Protein AF-A0AAD3DEX1-F1 (afdb_monomer)

pLDDT: mean 81.91, std 14.3, range [35.47, 96.31]

Organism: NCBI:txid426638

Secondary structure (DSSP, 8-state):
--PPP-PPPPPPPPPP--SHHHHHH-GGG-TTTT-HHHHHGGGSTT----HHHHHHHHHHTTTSSS----EEEEEEGGGTEEEEEEEEEE-PPPSS---TTTT-EEEEEEEEETTEEEEEE--GGGGSBPPPEEEE-HHHHHHHHHH-TT-SSB----TTSTTEEEE--BSEEEEPGGGGGGTSSSPBPHHHHIIIIIHHHHHTT-TTTTHHHHHHHHHHTB-SSTT---TT---GGGSPEE-PPPHHHHHHH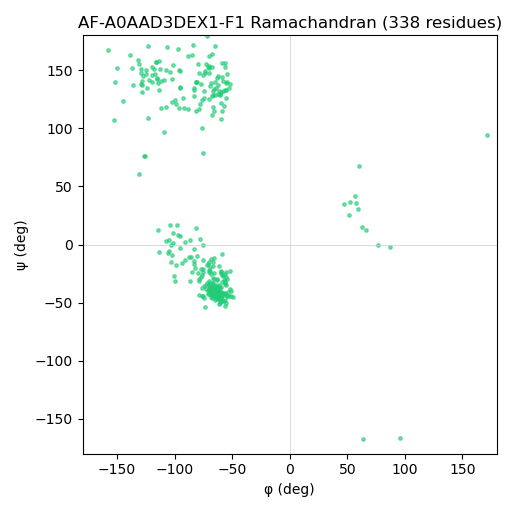HHHHHHH-GGGG-TTSHHHHHHHHHHHHHHHHHHHHHHHHHHHHHHHHHT--HHHH-HHHHHHHHHHHT-SSGGGS-THHHHHHH--

Sequence (340 aa):
MAQAGQGAMPAAPAAPTTTYFDFFSDAANNTMDGHVQTLLAPYNDFNNFTPVQVEDLALSGRQGQPAVTYCFIVYHEESERIHAYINPSTYTASPIRTTPHDGENFIQVGDLMEQQFSVAIWPRSMYHQSNNMLVPTAAQLDNLIAADPDDELFGPFQANDPNVELIRTRYCCLVPHAYIPLVMDRPYTPKELWITLRGAIVNDQLEQQCEPLINYLRACMSRPTPNDLSHLALDSDDLPTVVALDPDLIAHRRRLLYEDFPHFNNAVGHAQATLVSQGIHALTQEVHLGRIESQQERDRARNKTFQSEYPASYNKLLTYAQVQNGNLLQPVWNQLARSK

Radius of gyration: 29.5 Å; Cα contacts (8 Å, |Δi|>4): 450; chains: 1; bounding box: 56×117×65 Å

Foldseek 3Di:
DDDDDDDDDPDDPPDAQPKVLSLLVDPVNQPCPPPLLVLQVLFFWPDPDDLVNNVCVQACCCVDVVRHKWKKWAQEPVVLFIWIWIDKYQDDADPVDGDPRHRWIKIWTFMADPNDTWIWTDDSQQSDKFDWAKFAALVVVVVVCVVCVPALADDPDDPPDPRIDTTIGGRMGIDRSNCVSVRRPDTHNLVRCCCRVVVVCVVVVNCVSCVSVSVVSRQSRYDNDPPHHGSSHDPPVNDTGTDDDDPSNVVVVVVVVCSSRVVVVPPPCCVVVVVVVVVVVVVVVVVVVVVVVVVVVVVCLVPQALCVQPVVCVVVVCVVVVHDDSVPDDCVRRVVRNVD

Mean predicted aligned error: 13.97 Å

Structure (mmCIF, N/CA/C/O backbone):
data_AF-A0AAD3DEX1-F1
#
_entry.id   AF-A0AAD3DEX1-F1
#
loop_
_atom_site.group_PDB
_atom_site.id
_atom_site.type_symbol
_atom_site.label_atom_id
_atom_site.label_alt_id
_atom_site.label_comp_id
_atom_site.label_asym_id
_atom_site.label_entity_id
_atom_site.label_seq_id
_atom_site.pdbx_PDB_ins_code
_atom_site.Cartn_x
_atom_site.Cartn_y
_atom_site.Cartn_z
_atom_site.occupancy
_atom_site.B_iso_or_equiv
_atom_site.auth_seq_id
_atom_site.auth_comp_id
_atom_site.auth_asym_id
_atom_site.auth_atom_id
_atom_site.pdbx_PDB_model_num
ATOM 1 N N . MET A 1 1 ? 31.062 55.291 16.352 1.00 44.69 1 MET A N 1
ATOM 2 C CA . MET A 1 1 ? 30.031 54.750 15.442 1.00 44.69 1 MET A CA 1
ATOM 3 C C . MET A 1 1 ? 30.729 54.059 14.286 1.00 44.69 1 MET A C 1
ATOM 5 O O . MET A 1 1 ? 31.345 54.761 13.500 1.00 44.69 1 MET A O 1
ATOM 9 N N . ALA A 1 2 ? 30.693 52.725 14.256 1.00 37.69 2 ALA A N 1
ATOM 10 C CA . ALA A 1 2 ? 30.757 51.861 13.067 1.00 37.69 2 ALA A CA 1
ATOM 11 C C . ALA A 1 2 ? 30.907 50.407 13.560 1.00 37.69 2 ALA A C 1
ATOM 13 O O . ALA A 1 2 ? 32.008 49.968 13.882 1.00 37.69 2 ALA A O 1
ATOM 14 N N . GLN A 1 3 ? 29.785 49.693 13.695 1.00 36.47 3 GLN A N 1
ATOM 15 C CA . GLN A 1 3 ? 29.769 48.235 13.847 1.00 36.47 3 GLN A CA 1
ATOM 16 C C . GLN A 1 3 ? 30.001 47.622 12.463 1.00 36.47 3 GLN A C 1
ATOM 18 O O . GLN A 1 3 ? 29.240 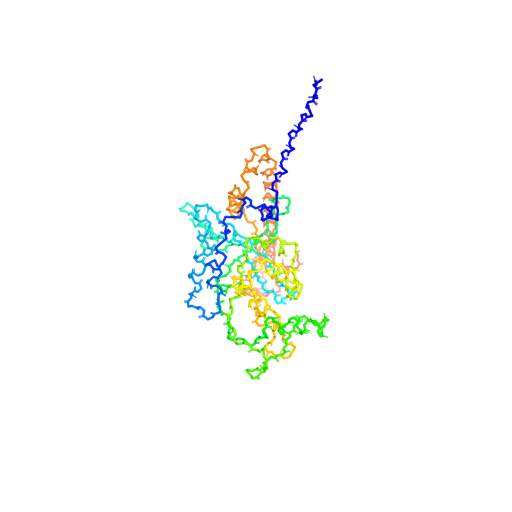47.889 11.535 1.00 36.47 3 GLN A O 1
ATOM 23 N N . ALA A 1 4 ? 31.065 46.832 12.325 1.00 37.50 4 ALA A N 1
ATOM 24 C CA . ALA A 1 4 ? 31.320 46.023 11.141 1.00 37.50 4 ALA A CA 1
ATOM 25 C C . ALA A 1 4 ? 30.393 44.797 11.159 1.00 37.50 4 ALA A C 1
ATOM 27 O O . ALA A 1 4 ? 30.359 44.055 12.141 1.00 37.50 4 ALA A O 1
ATOM 28 N N . GLY A 1 5 ? 29.620 44.631 10.085 1.00 37.19 5 GLY A N 1
ATOM 29 C CA . GLY A 1 5 ? 28.662 43.545 9.914 1.00 37.19 5 GLY A CA 1
ATOM 30 C C . GLY A 1 5 ? 29.339 42.182 9.791 1.00 37.19 5 GLY A C 1
ATOM 31 O O . GLY A 1 5 ? 30.274 42.003 9.012 1.00 37.19 5 GLY A O 1
ATOM 32 N N . GLN A 1 6 ? 28.832 41.213 10.551 1.00 38.59 6 GLN A N 1
ATOM 33 C CA . GLN A 1 6 ? 29.080 39.794 10.328 1.00 38.59 6 GLN A CA 1
ATOM 34 C C . GLN A 1 6 ? 28.393 39.385 9.021 1.00 38.59 6 GLN A C 1
ATOM 36 O O . GLN A 1 6 ? 27.168 39.383 8.927 1.00 38.59 6 GLN A O 1
ATOM 41 N N . GLY A 1 7 ? 29.192 39.071 8.001 1.00 35.47 7 GLY A N 1
ATOM 42 C CA . GLY A 1 7 ? 28.706 38.439 6.781 1.00 35.47 7 GLY A CA 1
ATOM 43 C C . GLY A 1 7 ? 28.214 37.030 7.097 1.00 35.47 7 GLY A C 1
ATOM 44 O O . GLY A 1 7 ? 28.989 36.194 7.560 1.00 35.47 7 GLY A O 1
ATOM 45 N N . ALA A 1 8 ? 26.927 36.782 6.863 1.00 39.41 8 ALA A N 1
ATOM 46 C CA . ALA A 1 8 ? 26.365 35.441 6.872 1.00 39.41 8 ALA A CA 1
ATOM 47 C C . ALA A 1 8 ? 27.075 34.603 5.799 1.00 39.41 8 ALA A C 1
ATOM 49 O O . ALA A 1 8 ? 27.100 34.979 4.625 1.00 39.41 8 ALA A O 1
ATOM 50 N N . MET A 1 9 ? 27.685 33.489 6.208 1.00 37.66 9 MET A N 1
ATOM 51 C CA . MET A 1 9 ? 28.193 32.502 5.259 1.00 37.66 9 MET A CA 1
ATOM 52 C C . MET A 1 9 ? 27.004 31.938 4.465 1.00 37.66 9 MET A C 1
ATOM 54 O O . MET A 1 9 ? 25.960 31.673 5.067 1.00 37.66 9 MET A O 1
ATOM 58 N N . PRO A 1 10 ? 27.124 31.764 3.137 1.00 40.25 10 PRO A N 1
ATOM 59 C CA . PRO A 1 10 ? 26.081 31.117 2.355 1.00 40.25 10 PRO A CA 1
ATOM 60 C C . PRO A 1 10 ? 25.865 29.697 2.887 1.00 40.25 10 PRO A C 1
ATOM 62 O O . PRO A 1 10 ? 26.830 28.965 3.118 1.00 40.25 10 PRO A O 1
ATOM 65 N N . ALA A 1 11 ? 24.600 29.339 3.114 1.00 41.97 11 ALA A N 1
ATOM 66 C CA . ALA A 1 11 ? 24.211 27.997 3.520 1.00 41.97 11 ALA A CA 1
ATOM 67 C C . ALA A 1 11 ? 24.793 26.974 2.533 1.00 41.97 11 ALA A C 1
ATOM 69 O O . ALA A 1 11 ? 24.756 27.186 1.318 1.00 41.97 11 ALA A O 1
ATOM 70 N N . ALA A 1 12 ? 25.362 25.890 3.063 1.00 35.84 12 ALA A N 1
ATOM 71 C CA . ALA A 1 12 ? 25.823 24.780 2.242 1.00 35.84 12 ALA A CA 1
ATOM 72 C C . ALA A 1 12 ? 24.655 24.289 1.363 1.00 35.84 12 ALA A C 1
ATOM 74 O O . ALA A 1 12 ? 23.523 24.251 1.855 1.00 35.84 12 ALA A O 1
ATOM 75 N N . PRO A 1 13 ? 24.887 23.944 0.082 1.00 44.97 13 PRO A N 1
ATOM 76 C CA . PRO A 1 13 ? 23.833 23.375 -0.747 1.00 44.97 13 PRO A CA 1
ATOM 77 C C . PRO A 1 13 ? 23.281 22.126 -0.056 1.00 44.97 13 PRO A C 1
ATOM 79 O O . PRO A 1 13 ? 24.056 21.305 0.443 1.00 44.97 13 PRO A O 1
ATOM 82 N N . ALA A 1 14 ? 21.951 22.020 0.010 1.00 52.78 14 ALA A N 1
ATOM 83 C CA . ALA A 1 14 ? 21.276 20.851 0.559 1.00 52.78 14 ALA A CA 1
ATOM 84 C C . ALA A 1 14 ? 21.814 19.583 -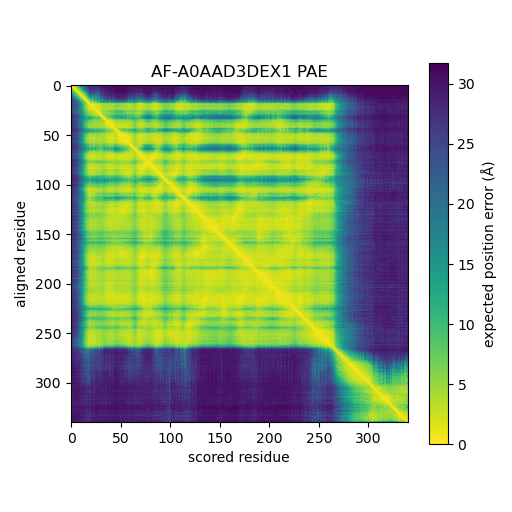0.121 1.00 52.78 14 ALA A C 1
ATOM 86 O O . ALA A 1 14 ? 22.075 19.585 -1.329 1.00 52.78 14 ALA A O 1
ATOM 87 N N . ALA A 1 15 ? 22.035 18.528 0.666 1.00 53.81 15 ALA A N 1
ATOM 88 C CA . ALA A 1 15 ? 22.465 17.247 0.126 1.00 53.81 15 ALA A CA 1
ATOM 89 C C . ALA A 1 15 ? 21.457 16.786 -0.944 1.00 53.81 15 ALA A C 1
ATOM 91 O O . ALA A 1 15 ? 20.255 16.982 -0.758 1.00 53.81 15 ALA A O 1
ATOM 92 N N . PRO A 1 16 ? 21.918 16.224 -2.075 1.00 61.56 16 PRO A N 1
ATOM 93 C CA . PRO A 1 16 ? 21.008 15.740 -3.100 1.00 61.56 16 PRO A CA 1
ATOM 94 C C . PRO A 1 16 ? 20.131 14.627 -2.520 1.00 61.56 16 PRO A C 1
ATOM 96 O O . PRO A 1 16 ? 20.638 13.717 -1.871 1.00 61.56 16 PRO A O 1
ATOM 99 N N . THR A 1 17 ? 18.827 14.718 -2.754 1.00 64.69 17 THR A N 1
ATOM 100 C CA . THR A 1 17 ? 17.820 13.732 -2.354 1.00 64.69 17 THR A CA 1
ATOM 101 C C . THR A 1 17 ? 18.138 12.378 -2.984 1.00 64.69 17 THR A C 1
ATOM 103 O O . THR A 1 17 ? 17.985 12.225 -4.190 1.00 64.69 17 THR A O 1
ATOM 106 N N . THR A 1 18 ? 18.600 11.396 -2.211 1.00 74.56 18 THR A N 1
ATOM 107 C CA . THR A 1 18 ? 19.037 10.107 -2.795 1.00 74.56 18 THR A CA 1
ATOM 108 C C . THR A 1 18 ? 18.037 8.969 -2.633 1.00 74.56 18 THR A C 1
ATOM 110 O O . THR A 1 18 ? 18.200 7.908 -3.239 1.00 74.56 18 THR A O 1
ATOM 113 N N . THR A 1 19 ? 17.000 9.198 -1.838 1.00 84.81 19 THR A N 1
ATOM 114 C CA . THR A 1 19 ? 15.984 8.218 -1.473 1.00 84.81 19 THR A CA 1
ATOM 115 C C . THR A 1 19 ? 14.596 8.822 -1.649 1.00 84.81 19 THR A C 1
ATOM 117 O O . THR A 1 19 ? 14.428 10.047 -1.662 1.00 84.81 19 THR A O 1
ATOM 120 N N . TYR A 1 20 ? 13.576 7.977 -1.776 1.00 86.69 20 TYR A N 1
ATOM 121 C CA . TYR A 1 20 ? 12.204 8.451 -1.693 1.00 86.69 20 TYR A CA 1
ATOM 122 C C . TYR A 1 20 ? 11.892 8.968 -0.286 1.00 86.69 20 TYR A C 1
ATOM 124 O O . TYR A 1 20 ? 11.080 9.882 -0.166 1.00 86.69 20 TYR A O 1
ATOM 132 N N . PHE A 1 21 ? 12.527 8.451 0.775 1.00 86.44 21 PHE A N 1
ATOM 133 C CA . PHE A 1 21 ? 12.346 9.004 2.119 1.00 86.44 21 PHE A CA 1
ATOM 134 C C . PHE A 1 21 ? 12.717 10.489 2.158 1.00 86.44 21 PHE A C 1
ATOM 136 O O . PHE A 1 21 ? 11.913 11.315 2.597 1.00 86.44 21 PHE A O 1
ATOM 143 N N . ASP A 1 22 ? 13.884 10.846 1.619 1.00 85.56 22 ASP A N 1
ATOM 144 C CA . ASP A 1 22 ? 14.315 12.239 1.506 1.00 85.56 22 ASP A CA 1
ATOM 145 C C . ASP A 1 22 ? 13.376 13.031 0.580 1.00 85.56 22 ASP A C 1
ATOM 147 O O . ASP A 1 22 ? 13.056 14.185 0.860 1.00 85.56 22 ASP A O 1
ATOM 151 N N . PHE A 1 23 ? 12.910 12.411 -0.515 1.00 86.62 23 PHE A N 1
ATOM 152 C CA . PHE A 1 23 ? 12.016 13.046 -1.490 1.00 86.62 23 PHE A CA 1
ATOM 153 C C . PHE A 1 23 ? 10.707 13.488 -0.846 1.00 86.62 23 PHE A C 1
ATOM 155 O O . PHE A 1 23 ? 10.298 14.634 -1.018 1.00 86.62 23 PHE A O 1
ATOM 162 N N . PHE A 1 24 ? 10.076 12.595 -0.083 1.00 87.19 24 PHE A N 1
ATOM 163 C CA . PHE A 1 24 ? 8.810 12.869 0.587 1.00 87.19 24 PHE A CA 1
ATOM 164 C C . PHE A 1 24 ? 8.967 13.724 1.849 1.00 87.19 24 PHE A C 1
ATOM 166 O O . PHE A 1 24 ? 8.005 14.369 2.267 1.00 87.19 24 PHE A O 1
ATOM 173 N N . SER A 1 25 ? 10.165 13.757 2.438 1.00 86.19 25 SER A N 1
ATOM 174 C CA . SER A 1 25 ? 10.487 14.628 3.576 1.00 86.19 25 SER A CA 1
ATOM 175 C C . SER A 1 25 ? 10.679 16.092 3.168 1.00 86.19 25 SER A C 1
ATOM 177 O O . SER A 1 25 ? 10.562 16.986 4.008 1.00 86.19 25 SER A O 1
ATOM 179 N N . ASP A 1 26 ? 10.962 16.360 1.892 1.00 83.44 26 ASP A N 1
ATOM 180 C CA . ASP A 1 26 ? 11.068 17.718 1.370 1.00 83.44 26 ASP A CA 1
ATOM 181 C C . ASP A 1 26 ? 9.681 18.298 1.054 1.00 83.44 26 ASP A C 1
ATOM 183 O O . ASP A 1 26 ? 8.976 17.866 0.137 1.00 83.44 26 ASP A O 1
ATOM 187 N N . ALA A 1 27 ? 9.303 19.339 1.798 1.00 77.44 27 ALA A N 1
ATOM 188 C CA . ALA A 1 27 ? 8.044 20.050 1.607 1.00 77.44 27 ALA A CA 1
ATOM 189 C C . ALA A 1 27 ? 7.905 20.667 0.202 1.00 77.44 27 ALA A C 1
ATOM 191 O O . ALA A 1 27 ? 6.781 20.852 -0.261 1.00 77.44 27 ALA A O 1
ATOM 192 N N . ALA A 1 28 ? 9.010 20.955 -0.499 1.00 77.75 28 ALA A N 1
ATOM 193 C CA . ALA A 1 28 ? 8.972 21.471 -1.868 1.00 77.75 28 ALA A CA 1
ATOM 194 C C . ALA A 1 28 ? 8.405 20.456 -2.879 1.00 77.75 28 ALA A C 1
ATOM 196 O O . ALA A 1 28 ? 7.863 20.863 -3.908 1.00 77.75 28 ALA A O 1
ATOM 197 N N . ASN A 1 29 ? 8.488 19.156 -2.576 1.00 76.69 29 ASN A N 1
ATOM 198 C CA . ASN A 1 29 ? 7.960 18.082 -3.422 1.00 76.69 29 ASN A CA 1
ATOM 199 C C . ASN A 1 29 ? 6.486 17.761 -3.126 1.00 76.69 29 ASN A C 1
ATOM 201 O O . ASN A 1 29 ? 5.835 17.074 -3.920 1.00 76.69 29 ASN A O 1
ATOM 205 N N . ASN A 1 30 ? 5.927 18.301 -2.035 1.00 75.19 30 ASN A N 1
ATOM 206 C CA . ASN A 1 30 ? 4.528 18.106 -1.669 1.00 75.19 30 ASN A CA 1
ATOM 207 C C . ASN A 1 30 ? 3.593 18.945 -2.556 1.00 75.19 30 ASN A C 1
ATOM 209 O O . ASN A 1 30 ? 3.061 19.982 -2.166 1.00 75.19 30 ASN A O 1
ATOM 213 N N . THR A 1 31 ? 3.351 18.453 -3.765 1.00 66.38 31 THR A N 1
ATOM 214 C CA . THR A 1 31 ? 2.411 19.043 -4.732 1.00 66.38 31 THR A CA 1
ATOM 215 C C . THR A 1 31 ? 0.938 18.784 -4.387 1.00 66.38 31 THR A C 1
ATOM 217 O O . THR A 1 31 ? 0.048 19.225 -5.112 1.00 66.38 31 THR A O 1
ATOM 220 N N . MET A 1 32 ? 0.670 18.072 -3.287 1.00 64.75 32 MET A N 1
ATOM 221 C CA . MET A 1 32 ? -0.656 17.577 -2.900 1.00 64.75 32 MET A CA 1
ATOM 222 C C . MET A 1 32 ? -1.271 18.333 -1.716 1.00 64.75 32 MET A C 1
ATOM 224 O O . MET A 1 32 ? -2.347 17.955 -1.239 1.00 64.75 32 MET A O 1
ATOM 228 N N . ASP A 1 33 ? -0.592 19.372 -1.224 1.00 65.31 33 ASP A N 1
ATOM 229 C CA . ASP A 1 33 ? -1.023 20.116 -0.044 1.00 65.31 33 ASP A CA 1
ATOM 230 C C . ASP A 1 33 ? -2.436 20.705 -0.231 1.00 65.31 33 ASP A C 1
ATOM 232 O O . ASP A 1 33 ? -2.771 21.263 -1.278 1.00 65.31 33 ASP A O 1
ATOM 236 N N . GLY A 1 34 ? -3.304 20.510 0.766 1.00 64.69 34 GLY A N 1
ATOM 237 C CA . GLY A 1 34 ? -4.709 20.941 0.738 1.00 64.69 34 GLY A CA 1
ATOM 238 C C . GLY A 1 34 ? -5.687 20.101 -0.107 1.00 64.69 34 GLY A C 1
ATOM 239 O O . GLY A 1 34 ? -6.880 20.410 -0.120 1.00 64.69 34 GLY A O 1
ATOM 240 N N . HIS A 1 35 ? -5.244 19.030 -0.781 1.00 74.06 35 HIS A N 1
ATOM 241 C CA . HIS A 1 35 ? -6.101 18.180 -1.633 1.00 74.06 35 HIS A CA 1
ATOM 242 C C . HIS A 1 35 ? -6.286 16.738 -1.129 1.00 74.06 35 HIS A C 1
ATOM 244 O O . HIS A 1 35 ? -6.836 15.895 -1.844 1.00 74.06 35 HIS A O 1
ATOM 250 N N . VAL A 1 36 ? -5.885 16.456 0.114 1.00 78.94 36 VAL A N 1
ATOM 251 C CA . VAL A 1 36 ? -5.897 15.112 0.722 1.00 78.94 36 VAL A CA 1
ATOM 252 C C . VAL A 1 36 ? -7.268 14.435 0.627 1.00 78.94 36 VAL A C 1
ATOM 254 O O . VAL A 1 36 ? -7.357 13.279 0.217 1.00 78.94 36 VAL A O 1
ATOM 257 N N . GLN A 1 37 ? -8.351 15.163 0.915 1.00 80.19 37 GLN A N 1
ATOM 258 C CA . GLN A 1 37 ? -9.708 14.607 0.867 1.00 80.19 37 GLN A CA 1
ATOM 259 C C . GLN A 1 37 ? -10.114 14.155 -0.547 1.00 80.19 37 GLN A C 1
ATOM 261 O O . GLN A 1 37 ? -10.706 13.091 -0.714 1.00 80.19 37 GLN A O 1
ATOM 266 N N . THR A 1 38 ? -9.783 14.939 -1.577 1.00 83.25 38 THR A N 1
ATOM 267 C CA . THR A 1 38 ? -10.068 14.583 -2.978 1.00 83.25 38 THR A CA 1
ATOM 268 C C . THR A 1 38 ? -9.266 13.358 -3.401 1.00 83.25 38 THR A C 1
ATOM 270 O O . THR A 1 38 ? -9.777 12.492 -4.107 1.00 83.25 38 THR A O 1
ATOM 273 N N . LEU A 1 39 ? -8.020 13.280 -2.940 1.00 84.19 39 LEU A N 1
ATOM 274 C CA . LEU A 1 39 ? -7.096 12.203 -3.254 1.00 84.19 39 LEU A CA 1
ATOM 275 C C . LEU A 1 39 ? -7.538 10.862 -2.651 1.00 84.19 39 LEU A C 1
ATOM 277 O O . LEU A 1 39 ? -7.454 9.819 -3.297 1.00 84.19 39 LEU A O 1
ATOM 281 N N . LEU A 1 40 ? -8.043 10.902 -1.418 1.00 88.44 40 LEU A N 1
ATOM 282 C CA . LEU A 1 40 ? -8.514 9.725 -0.696 1.00 88.44 40 LEU A CA 1
ATOM 283 C C . LEU A 1 40 ? -9.971 9.358 -1.014 1.00 88.44 40 LEU A C 1
ATOM 285 O O . LEU A 1 40 ? -10.397 8.251 -0.693 1.00 88.44 40 LEU A O 1
ATOM 289 N N . ALA A 1 41 ? -10.728 10.221 -1.700 1.00 87.31 41 ALA A N 1
ATOM 290 C CA . ALA A 1 41 ? -12.133 9.975 -2.030 1.00 87.31 41 ALA A CA 1
ATOM 291 C C . ALA A 1 41 ? -12.419 8.618 -2.718 1.00 87.31 41 ALA A C 1
ATOM 293 O O . ALA A 1 41 ? -13.419 7.985 -2.364 1.00 87.31 41 ALA A O 1
ATOM 294 N N . PRO A 1 42 ? -11.574 8.103 -3.639 1.00 89.38 42 PRO A N 1
ATOM 295 C CA . PRO A 1 42 ? -11.769 6.778 -4.239 1.00 89.38 42 PRO A CA 1
ATOM 296 C C . PRO A 1 42 ? -11.611 5.604 -3.258 1.00 89.38 42 PRO A C 1
ATOM 298 O O . PRO A 1 42 ? -12.029 4.483 -3.568 1.00 89.38 42 PRO A O 1
ATOM 301 N N . TYR A 1 43 ? -11.023 5.854 -2.086 1.00 90.44 43 TYR A N 1
ATOM 302 C CA . TYR A 1 43 ? -10.756 4.887 -1.019 1.00 90.44 43 TYR A CA 1
ATOM 303 C C . TYR A 1 43 ? -11.742 5.005 0.158 1.00 90.44 43 TYR A C 1
ATOM 305 O O . TYR A 1 43 ? -11.653 4.210 1.085 1.00 90.44 43 TYR A O 1
ATOM 313 N N . ASN A 1 44 ? -12.697 5.947 0.110 1.00 86.38 44 ASN A N 1
ATOM 314 C CA . ASN A 1 44 ? -13.767 6.094 1.110 1.00 86.38 44 ASN A CA 1
ATOM 315 C C . ASN A 1 44 ? -14.643 4.844 1.244 1.00 86.38 44 ASN A C 1
ATOM 317 O O . ASN A 1 44 ? -14.842 4.098 0.281 1.00 86.38 44 ASN A O 1
ATOM 321 N N . ASP A 1 45 ? -15.281 4.694 2.399 1.00 77.25 45 ASP A N 1
ATOM 322 C CA . ASP A 1 45 ? -16.265 3.638 2.603 1.00 77.25 45 ASP A CA 1
ATOM 323 C C . ASP A 1 45 ? -17.469 3.782 1.672 1.00 77.25 45 ASP A C 1
ATOM 325 O O . ASP A 1 45 ? -17.910 4.882 1.336 1.00 77.25 45 ASP A O 1
ATOM 329 N N . PHE A 1 46 ? -18.003 2.640 1.234 1.00 81.12 46 PHE A N 1
ATOM 330 C CA . PHE A 1 46 ? -19.212 2.555 0.404 1.00 81.12 46 PHE A CA 1
ATOM 331 C C . PHE A 1 46 ? -19.203 3.434 -0.859 1.00 81.12 46 PHE A C 1
ATOM 333 O O . PHE A 1 46 ? -20.257 3.778 -1.396 1.00 81.12 46 PHE A O 1
ATOM 340 N N . ASN A 1 47 ? -18.021 3.773 -1.380 1.00 84.50 47 ASN A N 1
ATOM 341 C CA . ASN A 1 47 ? -17.920 4.541 -2.613 1.00 84.50 47 ASN A CA 1
ATOM 342 C C . ASN A 1 47 ? -18.282 3.686 -3.843 1.00 84.50 47 ASN A C 1
ATOM 344 O O . ASN A 1 47 ? -18.142 2.459 -3.825 1.00 84.50 47 ASN A O 1
ATOM 348 N N . ASN A 1 48 ? -18.710 4.355 -4.916 1.00 86.81 48 ASN A N 1
ATOM 349 C CA . ASN A 1 48 ? -19.151 3.725 -6.166 1.00 86.81 48 ASN A CA 1
ATOM 350 C C . ASN A 1 48 ? -18.062 3.672 -7.251 1.00 86.81 48 ASN A C 1
ATOM 352 O O . ASN A 1 48 ? -18.371 3.340 -8.396 1.00 86.81 48 ASN A O 1
ATOM 356 N N . PHE A 1 49 ? -16.808 4.019 -6.937 1.00 90.50 49 PHE A N 1
ATOM 357 C CA . PHE A 1 49 ? -15.734 3.911 -7.920 1.00 90.50 49 PHE A CA 1
ATOM 358 C C . PHE A 1 49 ? -15.470 2.435 -8.223 1.00 90.50 49 PHE A C 1
ATOM 360 O O . PHE A 1 49 ? -15.251 1.612 -7.328 1.00 90.50 49 PHE A O 1
ATOM 367 N N . THR A 1 50 ? -15.472 2.095 -9.504 1.00 92.25 50 THR A N 1
ATOM 368 C CA . THR A 1 50 ? -15.053 0.768 -9.958 1.00 92.25 50 THR A CA 1
ATOM 369 C C . THR A 1 50 ? -13.541 0.605 -9.774 1.00 92.25 50 THR A C 1
ATOM 371 O O . THR A 1 50 ? -12.820 1.604 -9.812 1.00 92.25 50 THR A O 1
ATOM 374 N N . PRO A 1 51 ? -13.025 -0.625 -9.609 1.00 92.50 51 PRO A N 1
ATOM 375 C CA . PRO A 1 51 ? -11.584 -0.846 -9.493 1.00 92.50 51 PRO A CA 1
ATOM 376 C C . PRO A 1 51 ? -10.768 -0.240 -10.636 1.00 92.50 51 PRO A C 1
ATOM 378 O O . PRO A 1 51 ? -9.747 0.386 -10.386 1.00 92.50 51 PRO A O 1
ATOM 381 N N . VAL A 1 52 ? -11.273 -0.347 -11.870 1.00 92.69 52 VAL A N 1
ATOM 382 C CA . VAL A 1 52 ? -10.635 0.223 -13.068 1.00 92.69 52 VAL A CA 1
ATOM 383 C C . VAL A 1 52 ? -10.517 1.744 -12.963 1.00 92.69 52 VAL A C 1
ATOM 385 O O . VAL A 1 52 ? -9.466 2.297 -13.242 1.00 92.69 52 VAL A O 1
ATOM 388 N N . GLN A 1 53 ? -11.559 2.433 -12.486 1.00 92.19 53 GLN A N 1
ATOM 389 C CA . GLN A 1 53 ? -11.495 3.888 -12.306 1.00 92.19 53 GLN A CA 1
ATOM 390 C C . GLN A 1 53 ? -10.459 4.300 -11.258 1.00 92.19 53 GLN A C 1
ATOM 392 O O . GLN A 1 53 ? -9.820 5.335 -11.410 1.00 92.19 53 GLN A O 1
ATOM 397 N N . VAL A 1 54 ? -10.304 3.524 -10.181 1.00 92.38 54 VAL A N 1
ATOM 398 C CA . VAL A 1 54 ? -9.317 3.834 -9.135 1.00 92.38 54 VAL A CA 1
ATOM 399 C C . VAL A 1 54 ? -7.896 3.556 -9.613 1.00 92.38 54 VAL A C 1
ATOM 401 O O . VAL A 1 54 ? -7.003 4.352 -9.336 1.00 92.38 54 VAL A O 1
ATOM 404 N N . GLU A 1 55 ? -7.701 2.485 -10.374 1.00 92.44 55 GLU A N 1
ATOM 405 C CA . GLU A 1 55 ? -6.442 2.191 -11.057 1.00 92.44 55 GLU A CA 1
ATOM 406 C C . GLU A 1 55 ? -6.060 3.299 -12.046 1.00 92.44 55 GLU A C 1
ATOM 408 O O . GLU A 1 55 ? -4.958 3.834 -11.958 1.00 92.44 55 GLU A O 1
ATOM 413 N N . ASP A 1 56 ? -6.979 3.711 -12.925 1.00 90.75 56 ASP A N 1
ATOM 414 C CA . ASP A 1 56 ? -6.749 4.799 -13.882 1.00 90.75 56 ASP A CA 1
ATOM 415 C C . ASP A 1 56 ? -6.368 6.097 -13.154 1.00 90.75 56 ASP A C 1
ATOM 417 O O . ASP A 1 56 ? -5.432 6.792 -13.551 1.00 90.75 56 ASP A O 1
ATOM 421 N N . LEU A 1 57 ? -7.043 6.410 -12.041 1.00 88.56 57 LEU A N 1
ATOM 422 C CA . LEU A 1 57 ? -6.708 7.561 -11.199 1.00 88.56 57 LEU A CA 1
ATOM 423 C C . LEU A 1 57 ? -5.305 7.429 -10.588 1.00 88.56 57 LEU A C 1
ATOM 425 O O . LEU A 1 57 ? -4.522 8.378 -10.662 1.00 88.56 57 LEU A O 1
ATOM 429 N N . ALA A 1 58 ? -4.967 6.261 -10.038 1.00 88.56 58 ALA A N 1
ATOM 430 C CA . ALA A 1 58 ? -3.656 5.991 -9.454 1.00 88.56 58 ALA A CA 1
ATOM 431 C C . ALA A 1 58 ? -2.521 6.104 -10.487 1.00 88.56 58 ALA A C 1
ATOM 433 O O . ALA A 1 58 ? -1.476 6.677 -10.190 1.00 88.56 58 ALA A O 1
ATOM 434 N N . LEU A 1 59 ? -2.730 5.624 -11.714 1.00 87.69 59 LEU A N 1
ATOM 435 C CA . LEU A 1 59 ? -1.737 5.671 -12.791 1.00 87.69 59 LEU A CA 1
ATOM 436 C C . LEU A 1 59 ? -1.661 7.054 -13.461 1.00 87.69 59 LEU A C 1
ATOM 438 O O . LEU A 1 59 ? -0.591 7.481 -13.899 1.00 87.69 59 LEU A O 1
ATOM 442 N N . SER A 1 60 ? -2.777 7.787 -13.522 1.00 82.56 60 SER A N 1
ATOM 443 C CA . SER A 1 60 ? -2.841 9.114 -14.153 1.00 82.56 60 SER A CA 1
ATOM 444 C C . SER A 1 60 ? -2.095 10.207 -13.381 1.00 82.56 60 SER A C 1
ATOM 446 O O . SER A 1 60 ? -1.677 11.189 -13.993 1.00 82.56 60 SER A O 1
ATOM 448 N N . GLY A 1 61 ? -1.858 10.041 -12.072 1.00 74.12 61 GLY A N 1
ATOM 449 C CA . GLY A 1 61 ? -1.119 11.026 -11.264 1.00 74.12 61 GLY A CA 1
ATOM 450 C C . GLY A 1 61 ? 0.288 11.324 -11.792 1.00 74.12 61 GLY A C 1
ATOM 451 O O . GLY A 1 61 ? 0.762 12.455 -11.711 1.00 74.12 61 GLY A O 1
ATOM 452 N N . ARG A 1 62 ? 0.918 10.337 -12.434 1.00 70.81 62 ARG A N 1
ATOM 453 C CA . ARG A 1 62 ? 2.214 10.463 -13.123 1.00 70.81 62 ARG A CA 1
ATOM 454 C C . ARG A 1 62 ? 2.127 11.178 -14.471 1.00 70.81 62 ARG A C 1
ATOM 456 O O . ARG A 1 62 ? 3.104 11.762 -14.920 1.00 70.81 62 ARG A O 1
ATOM 463 N N . GLN A 1 63 ? 0.970 11.120 -15.123 1.00 68.38 63 GLN A N 1
ATOM 464 C CA . GLN A 1 63 ? 0.738 11.749 -16.426 1.00 68.38 63 GLN A CA 1
ATOM 465 C C . GLN A 1 63 ? 0.374 13.238 -16.292 1.00 68.38 63 GLN A C 1
ATOM 467 O O . GLN A 1 63 ? 0.411 13.974 -17.280 1.00 68.38 63 GLN A O 1
ATOM 472 N N . GLY A 1 64 ? 0.026 13.684 -15.079 1.00 61.69 64 GLY A N 1
ATOM 473 C CA . GLY A 1 64 ? -0.234 15.082 -14.750 1.00 61.69 64 GLY A CA 1
ATOM 474 C C . GLY A 1 64 ? 1.010 15.974 -14.826 1.00 61.69 64 GLY A C 1
ATOM 475 O O . GLY A 1 64 ? 2.147 15.509 -14.858 1.00 61.69 64 GLY A O 1
ATOM 476 N N . GLN A 1 65 ? 0.788 17.289 -14.872 1.00 57.66 65 GLN A N 1
ATOM 477 C CA . GLN A 1 65 ? 1.831 18.311 -14.751 1.00 57.66 65 GLN A CA 1
ATOM 478 C C . GLN A 1 65 ? 1.460 19.227 -13.572 1.00 57.66 65 GLN A C 1
ATOM 480 O O . GLN A 1 65 ? 0.491 19.980 -13.701 1.00 57.66 65 GLN A O 1
ATOM 485 N N . PRO A 1 66 ? 2.181 19.177 -12.434 1.00 64.75 66 PRO A N 1
ATOM 486 C CA . PRO A 1 66 ? 3.369 18.355 -12.170 1.00 64.75 66 PRO A CA 1
ATOM 487 C C . PRO A 1 66 ? 3.046 16.857 -12.031 1.00 64.75 66 PRO A C 1
ATOM 489 O O . PRO A 1 66 ? 1.933 16.492 -11.653 1.00 64.75 66 PRO A O 1
ATOM 492 N N . ALA A 1 67 ? 4.021 16.000 -12.346 1.00 71.12 67 ALA A N 1
ATOM 493 C CA . ALA A 1 67 ? 3.911 14.563 -12.108 1.00 71.12 67 ALA A CA 1
ATOM 494 C C . ALA A 1 67 ? 3.941 14.292 -10.600 1.00 71.12 67 ALA A C 1
ATOM 496 O O . ALA A 1 67 ? 4.752 14.873 -9.877 1.00 71.12 67 ALA A O 1
ATOM 497 N N . VAL A 1 68 ? 3.060 13.410 -10.132 1.00 77.81 68 VAL A N 1
ATOM 498 C CA . VAL A 1 68 ? 2.921 13.099 -8.708 1.00 77.81 68 VAL A CA 1
ATOM 499 C C . VAL A 1 68 ? 3.340 11.661 -8.430 1.00 77.81 68 VAL A C 1
ATOM 501 O O . VAL A 1 68 ? 2.911 10.723 -9.106 1.00 77.81 68 VAL A O 1
ATOM 504 N N . THR A 1 69 ? 4.156 11.480 -7.392 1.00 84.50 69 THR A N 1
ATOM 505 C CA . THR A 1 69 ? 4.519 10.160 -6.870 1.00 84.50 69 THR A CA 1
ATOM 506 C C . THR A 1 69 ? 3.556 9.751 -5.768 1.00 84.50 69 THR A C 1
ATOM 508 O O . THR A 1 69 ? 3.497 10.384 -4.718 1.00 84.50 69 THR A O 1
ATOM 511 N N . TYR A 1 70 ? 2.834 8.658 -5.997 1.00 88.69 70 TYR A N 1
ATOM 512 C CA . TYR A 1 70 ? 1.948 8.060 -5.004 1.00 88.69 70 TYR A CA 1
ATOM 513 C C . TYR A 1 70 ? 2.626 6.936 -4.227 1.00 88.69 70 TYR A C 1
ATOM 515 O O . TYR A 1 70 ? 3.471 6.220 -4.767 1.00 88.69 70 TYR A O 1
ATOM 523 N N . CYS A 1 71 ? 2.201 6.769 -2.976 1.00 92.38 71 CYS A N 1
ATOM 524 C CA . CYS A 1 71 ? 2.557 5.650 -2.116 1.00 92.38 71 CYS A CA 1
ATOM 525 C C . CYS A 1 71 ? 1.282 4.960 -1.631 1.00 92.38 71 CYS A C 1
ATOM 527 O O . CYS A 1 71 ? 0.333 5.621 -1.209 1.00 92.38 71 CYS A O 1
ATOM 529 N N . PHE A 1 72 ? 1.272 3.637 -1.694 1.00 94.75 72 PHE A N 1
ATOM 530 C CA . PHE A 1 72 ? 0.187 2.772 -1.268 1.00 94.75 72 PHE A CA 1
ATOM 531 C C . PHE A 1 72 ? 0.654 1.879 -0.135 1.00 94.75 72 PHE A C 1
ATOM 533 O O . PHE A 1 72 ? 1.798 1.437 -0.121 1.00 94.75 72 PHE A O 1
ATOM 540 N N . ILE A 1 73 ? -0.252 1.568 0.781 1.00 95.44 73 ILE A N 1
ATOM 541 C CA . ILE A 1 73 ? -0.043 0.561 1.813 1.00 95.44 73 ILE A CA 1
ATOM 542 C C . ILE A 1 73 ? -0.947 -0.643 1.571 1.00 95.44 73 ILE A C 1
ATOM 544 O O . ILE A 1 73 ? -2.102 -0.481 1.170 1.00 95.44 73 ILE A O 1
ATOM 548 N N . VAL A 1 74 ? -0.406 -1.838 1.813 1.00 95.19 74 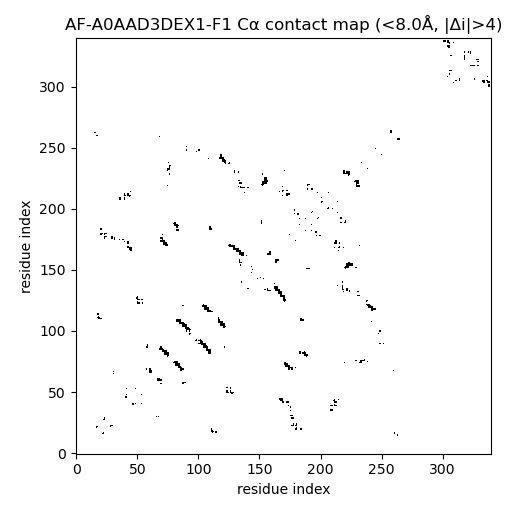VAL A N 1
ATOM 549 C CA . VAL A 1 74 ? -1.096 -3.132 1.664 1.00 95.19 74 VAL A CA 1
ATOM 550 C C . VAL A 1 74 ? -0.781 -4.007 2.871 1.00 95.19 74 VAL A C 1
ATOM 552 O O . VAL A 1 74 ? 0.363 -4.041 3.325 1.00 95.19 74 VAL A O 1
ATOM 555 N N . TYR A 1 75 ? -1.787 -4.695 3.409 1.00 94.81 75 TYR A N 1
ATOM 556 C CA . TYR A 1 75 ? -1.608 -5.691 4.465 1.00 94.81 75 TYR A CA 1
ATOM 557 C C . TYR A 1 75 ? -1.203 -7.038 3.852 1.00 94.81 75 TYR A C 1
ATOM 559 O O . TYR A 1 75 ? -1.861 -7.528 2.941 1.00 94.81 75 TYR A O 1
ATOM 567 N N . HIS A 1 76 ? -0.118 -7.629 4.348 1.00 91.62 76 HIS A N 1
ATOM 568 C CA . HIS A 1 76 ? 0.384 -8.928 3.906 1.00 91.62 76 HIS A CA 1
ATOM 569 C C . HIS A 1 76 ? 0.123 -9.982 4.971 1.00 91.62 76 HIS A C 1
ATOM 571 O O . HIS A 1 76 ? 0.702 -9.897 6.056 1.00 91.62 76 HIS A O 1
ATOM 577 N N . GLU A 1 77 ? -0.663 -11.003 4.632 1.00 89.44 77 GLU A N 1
ATOM 578 C CA . GLU A 1 77 ? -1.003 -12.088 5.555 1.00 89.44 77 GLU A CA 1
ATOM 579 C C . GLU A 1 77 ? 0.223 -12.873 6.039 1.00 89.44 77 GLU A C 1
ATOM 581 O O . GLU A 1 77 ? 0.368 -13.089 7.234 1.00 89.44 77 GLU A O 1
ATOM 586 N N . GLU A 1 78 ? 1.167 -13.204 5.150 1.00 86.44 78 GLU A N 1
ATOM 587 C CA . GLU A 1 78 ? 2.325 -14.048 5.489 1.00 86.44 78 GLU A CA 1
ATOM 588 C C . GLU A 1 78 ? 3.245 -13.418 6.539 1.00 86.44 78 GLU A C 1
ATOM 590 O O . GLU A 1 78 ? 3.918 -14.109 7.303 1.00 86.44 78 GLU A O 1
ATOM 595 N N . SER A 1 79 ? 3.306 -12.087 6.542 1.00 87.31 79 SER A N 1
ATOM 596 C CA . SER A 1 79 ? 4.157 -11.322 7.455 1.00 87.31 79 SER A CA 1
ATOM 597 C C . SER A 1 79 ? 3.375 -10.646 8.577 1.00 87.31 79 SER A C 1
ATOM 599 O O . SER A 1 79 ? 4.002 -10.056 9.454 1.00 87.31 79 SER A O 1
ATOM 601 N N . GLU A 1 80 ? 2.039 -10.692 8.515 1.00 90.94 80 GLU A N 1
ATOM 602 C CA . GLU A 1 80 ? 1.096 -9.938 9.351 1.00 90.94 80 GLU A CA 1
ATOM 603 C 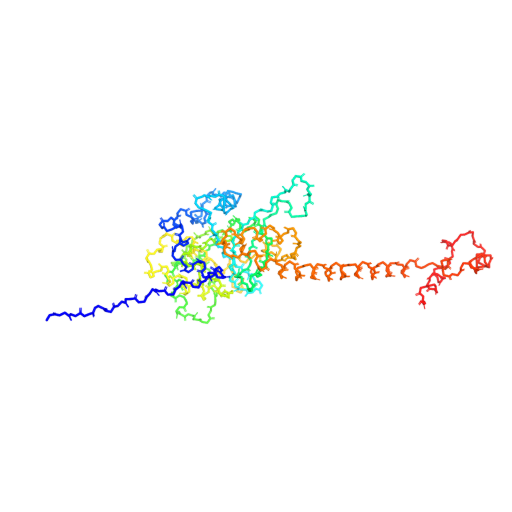C . GLU A 1 80 ? 1.460 -8.446 9.475 1.00 90.94 80 GLU A C 1
ATOM 605 O O . GLU A 1 80 ? 1.300 -7.806 10.518 1.00 90.94 80 GLU A O 1
ATOM 610 N N . ARG A 1 81 ? 2.001 -7.877 8.393 1.00 92.81 81 ARG A N 1
ATOM 611 C CA . ARG A 1 81 ? 2.555 -6.519 8.352 1.00 92.81 81 ARG A CA 1
ATOM 612 C C . ARG A 1 81 ? 2.033 -5.739 7.166 1.00 92.81 81 ARG A C 1
ATOM 614 O O . ARG A 1 81 ? 1.659 -6.292 6.135 1.00 92.81 81 ARG A O 1
ATOM 621 N N . ILE A 1 82 ? 2.046 -4.425 7.322 1.00 94.06 82 ILE A N 1
ATOM 622 C CA . ILE A 1 82 ? 1.703 -3.465 6.288 1.00 94.06 82 ILE A CA 1
ATOM 623 C C . ILE A 1 82 ? 2.984 -3.058 5.564 1.00 94.06 82 ILE A C 1
ATOM 625 O O . ILE A 1 82 ? 3.949 -2.625 6.196 1.00 94.06 82 ILE A O 1
ATOM 629 N N . HIS A 1 83 ? 2.977 -3.197 4.240 1.00 93.31 83 HIS A N 1
ATOM 630 C CA . HIS A 1 83 ? 4.088 -2.842 3.358 1.00 93.31 83 HIS A CA 1
ATOM 631 C C . HIS A 1 83 ? 3.733 -1.612 2.531 1.00 93.31 83 HIS A C 1
ATOM 633 O O . HIS A 1 83 ? 2.592 -1.470 2.084 1.00 93.31 83 HIS A O 1
ATOM 639 N N . ALA A 1 84 ? 4.719 -0.738 2.330 1.00 93.25 84 ALA A N 1
ATOM 640 C CA . ALA A 1 84 ? 4.598 0.450 1.499 1.00 93.25 84 ALA A CA 1
ATOM 641 C C . ALA A 1 84 ? 5.115 0.187 0.077 1.00 93.25 84 ALA A C 1
ATOM 643 O O . ALA A 1 84 ? 6.197 -0.370 -0.129 1.00 93.25 84 ALA A O 1
ATOM 644 N N . TYR A 1 85 ? 4.340 0.643 -0.898 1.00 94.31 85 TYR A N 1
ATOM 645 C CA . TYR A 1 85 ? 4.587 0.486 -2.319 1.00 94.31 85 TYR A CA 1
ATOM 646 C C . TYR A 1 85 ? 4.502 1.832 -3.018 1.00 94.31 85 TYR A C 1
ATOM 648 O O . TYR A 1 85 ? 3.538 2.571 -2.846 1.00 94.31 85 TYR A O 1
ATOM 656 N N . ILE A 1 86 ? 5.494 2.158 -3.835 1.00 92.12 86 ILE A N 1
ATOM 657 C CA . ILE A 1 86 ? 5.658 3.510 -4.370 1.00 92.12 86 ILE A CA 1
ATOM 658 C C . ILE A 1 86 ? 5.596 3.468 -5.886 1.00 92.12 86 ILE A C 1
ATOM 660 O O . ILE A 1 86 ? 6.116 2.551 -6.524 1.00 92.12 86 ILE A O 1
ATOM 664 N N . ASN A 1 87 ? 5.044 4.526 -6.472 1.00 88.75 87 ASN A N 1
ATOM 665 C CA . ASN A 1 87 ? 5.185 4.809 -7.891 1.00 88.75 87 ASN A CA 1
ATOM 666 C C . ASN A 1 87 ? 4.620 3.675 -8.777 1.00 88.75 87 ASN A C 1
ATOM 668 O O . ASN A 1 87 ? 5.401 2.975 -9.442 1.00 88.75 87 ASN A O 1
ATOM 672 N N . PRO A 1 88 ? 3.287 3.454 -8.772 1.00 91.62 88 PRO A N 1
ATOM 673 C CA . PRO A 1 88 ? 2.663 2.542 -9.720 1.00 91.62 88 PRO A CA 1
ATOM 674 C C . PRO A 1 88 ? 2.820 3.068 -11.148 1.00 91.62 88 PRO A C 1
ATOM 676 O O . PRO A 1 88 ? 2.671 4.262 -11.411 1.00 91.62 88 PRO A O 1
ATOM 679 N N . SER A 1 89 ? 3.093 2.170 -12.086 1.00 91.38 89 SER A N 1
ATOM 680 C CA . SER A 1 89 ? 3.244 2.503 -13.498 1.00 91.38 89 SER A CA 1
ATOM 681 C C . SER A 1 89 ? 2.872 1.328 -14.391 1.00 91.38 89 SER A C 1
ATOM 683 O O . SER A 1 89 ? 3.287 0.198 -14.136 1.00 91.38 89 SER A O 1
ATOM 685 N N . THR A 1 90 ? 2.190 1.603 -15.496 1.00 91.69 90 THR A N 1
ATOM 686 C CA . THR A 1 90 ? 1.956 0.604 -16.543 1.00 91.69 90 THR A CA 1
ATOM 687 C C . THR A 1 90 ? 3.157 0.525 -17.472 1.00 91.69 90 THR A C 1
ATOM 689 O O . THR A 1 90 ? 3.658 1.544 -17.960 1.00 91.69 90 THR A O 1
ATOM 692 N N . TYR A 1 91 ? 3.602 -0.690 -17.767 1.00 89.50 91 TYR A N 1
ATOM 693 C CA . TYR A 1 91 ? 4.585 -0.919 -18.810 1.00 89.50 91 TYR A CA 1
ATOM 694 C C . TYR A 1 91 ? 3.905 -0.816 -20.181 1.00 89.50 91 TYR A C 1
ATOM 696 O O . TYR A 1 91 ? 3.221 -1.726 -20.649 1.00 89.50 91 TYR A O 1
ATOM 704 N N . THR A 1 92 ? 4.063 0.334 -20.836 1.00 85.56 92 THR A N 1
ATOM 705 C CA . THR A 1 92 ? 3.480 0.571 -22.160 1.00 85.56 92 THR A CA 1
ATOM 706 C C . THR A 1 92 ? 4.178 -0.266 -23.227 1.00 85.56 92 THR A C 1
ATOM 708 O O . THR A 1 92 ? 5.391 -0.150 -23.415 1.00 85.56 92 THR A O 1
ATOM 711 N N . ALA A 1 93 ? 3.392 -1.043 -23.975 1.00 82.75 93 ALA A N 1
ATOM 712 C CA . ALA A 1 93 ? 3.879 -1.841 -25.091 1.00 82.75 93 ALA A CA 1
ATOM 713 C C . ALA A 1 93 ? 4.623 -0.984 -26.127 1.00 82.75 93 ALA A C 1
ATOM 715 O O . ALA A 1 93 ? 4.137 0.067 -26.562 1.00 82.75 93 ALA A O 1
ATOM 716 N N . SER A 1 94 ? 5.796 -1.448 -26.556 1.00 78.75 94 SER A N 1
ATOM 717 C CA . SER A 1 94 ? 6.541 -0.797 -27.632 1.00 78.75 94 SER A CA 1
ATOM 718 C C . SER A 1 94 ? 6.022 -1.261 -28.996 1.00 78.75 94 SER A C 1
ATOM 720 O O . SER A 1 94 ? 5.904 -2.464 -29.228 1.00 78.75 94 SER A O 1
ATOM 722 N N . PRO A 1 95 ? 5.800 -0.351 -29.964 1.00 75.62 95 PRO A N 1
ATOM 723 C CA . PRO A 1 95 ? 5.385 -0.739 -31.312 1.00 75.62 95 PRO A CA 1
ATOM 724 C C . PRO A 1 95 ? 6.482 -1.487 -32.089 1.00 75.62 95 PRO A C 1
ATOM 726 O O . PRO A 1 95 ? 6.210 -2.039 -33.152 1.00 75.62 95 PRO A O 1
ATOM 729 N N . ILE A 1 96 ? 7.727 -1.479 -31.595 1.00 79.12 96 ILE A N 1
ATOM 730 C CA . ILE A 1 96 ? 8.898 -2.055 -32.276 1.00 79.12 96 ILE A CA 1
ATOM 731 C C . ILE A 1 96 ? 9.245 -3.443 -31.722 1.00 79.12 96 ILE A C 1
ATOM 733 O O . ILE A 1 96 ? 9.758 -4.287 -32.456 1.00 79.12 96 ILE A O 1
ATOM 737 N N . ARG A 1 97 ? 8.990 -3.691 -30.433 1.00 76.69 97 ARG A N 1
ATOM 738 C CA . ARG A 1 97 ? 9.337 -4.948 -29.763 1.00 76.69 97 ARG A CA 1
ATOM 739 C C . ARG A 1 97 ? 8.276 -5.295 -28.729 1.00 76.69 97 ARG A C 1
ATOM 741 O O . ARG A 1 97 ? 8.065 -4.518 -27.807 1.00 76.69 97 ARG A O 1
ATOM 748 N N . THR A 1 98 ? 7.691 -6.480 -28.860 1.00 83.31 98 THR A N 1
ATOM 749 C CA . THR A 1 98 ? 6.819 -7.053 -27.832 1.00 83.31 98 THR A CA 1
ATOM 750 C C . THR A 1 98 ? 7.658 -7.549 -26.664 1.00 83.31 98 THR A C 1
ATOM 752 O O . THR A 1 98 ? 8.654 -8.251 -26.870 1.00 83.31 98 THR A O 1
ATOM 755 N N . THR A 1 99 ? 7.260 -7.194 -25.450 1.00 84.94 99 THR A N 1
ATOM 756 C CA . THR A 1 99 ? 7.862 -7.700 -24.213 1.00 84.94 99 THR A CA 1
ATOM 757 C C . THR A 1 99 ? 6.827 -8.504 -23.425 1.00 84.94 99 THR A C 1
ATOM 759 O O . THR A 1 99 ? 5.628 -8.301 -23.615 1.00 84.94 99 THR A O 1
ATOM 762 N N . PRO A 1 100 ? 7.244 -9.428 -22.541 1.00 84.38 100 PRO A N 1
ATOM 763 C CA . PRO A 1 100 ? 6.301 -10.147 -21.682 1.00 84.38 100 PRO A CA 1
ATOM 764 C C . PRO A 1 100 ? 5.584 -9.237 -20.669 1.00 84.38 100 PRO A C 1
ATOM 766 O O . PRO A 1 100 ? 4.623 -9.681 -20.056 1.00 84.38 100 PRO A O 1
ATOM 769 N N . HIS A 1 101 ? 6.035 -7.989 -20.507 1.00 86.62 101 HIS A N 1
ATOM 770 C CA . HIS A 1 101 ? 5.494 -7.013 -19.556 1.00 86.62 101 HIS A CA 1
ATOM 771 C C . HIS A 1 101 ? 4.455 -6.078 -20.175 1.00 86.62 101 HIS A C 1
ATOM 773 O O . HIS A 1 101 ? 3.924 -5.212 -19.491 1.00 86.62 101 HIS A O 1
ATOM 779 N N . ASP A 1 102 ? 4.199 -6.188 -21.478 1.00 86.25 102 ASP A N 1
ATOM 780 C CA . ASP A 1 102 ? 3.355 -5.249 -22.214 1.00 86.25 102 ASP A CA 1
ATOM 781 C C . ASP A 1 102 ? 1.927 -5.188 -21.638 1.00 86.25 102 ASP A C 1
ATOM 783 O O . ASP A 1 102 ? 1.161 -6.144 -21.732 1.00 86.25 102 ASP A O 1
ATOM 787 N N . GLY A 1 103 ? 1.555 -4.026 -21.092 1.00 86.44 103 GLY A N 1
ATOM 788 C CA . GLY A 1 103 ? 0.247 -3.785 -20.476 1.00 86.44 103 GLY A CA 1
ATOM 789 C C . GLY A 1 103 ? 0.150 -4.164 -18.996 1.00 86.44 103 GLY A C 1
ATOM 790 O O . GLY A 1 103 ? -0.891 -3.911 -18.394 1.00 86.44 103 GLY A O 1
ATOM 791 N N . GLU A 1 104 ? 1.211 -4.715 -18.405 1.00 91.12 104 GLU A N 1
ATOM 792 C CA . GLU A 1 104 ? 1.261 -5.036 -16.979 1.00 91.12 104 GLU A CA 1
ATOM 793 C C . GLU A 1 104 ? 1.536 -3.795 -16.127 1.00 91.12 104 GLU A C 1
ATOM 795 O O . GLU A 1 104 ? 2.260 -2.871 -16.523 1.00 91.12 104 GLU A O 1
ATOM 800 N N . ASN A 1 105 ? 0.975 -3.792 -14.920 1.00 93.06 105 ASN A N 1
ATOM 801 C CA . ASN A 1 105 ? 1.228 -2.755 -13.930 1.00 93.06 105 ASN A CA 1
ATOM 802 C C . ASN A 1 105 ? 2.330 -3.189 -12.975 1.00 93.06 105 ASN A C 1
ATOM 804 O O . ASN A 1 105 ? 2.324 -4.299 -12.445 1.00 93.06 105 ASN A O 1
ATOM 808 N N . PHE A 1 106 ? 3.239 -2.264 -12.698 1.00 93.81 106 PHE A N 1
ATOM 809 C CA . PHE A 1 106 ? 4.349 -2.462 -11.785 1.00 93.81 106 PHE A CA 1
ATOM 810 C C . PHE A 1 106 ? 4.357 -1.391 -10.713 1.00 93.81 106 PHE A C 1
ATOM 812 O O . PHE A 1 106 ? 3.979 -0.247 -10.957 1.00 93.81 106 PHE A O 1
ATOM 819 N N . ILE A 1 107 ? 4.857 -1.746 -9.539 1.00 93.56 107 ILE A N 1
ATOM 820 C CA . ILE A 1 107 ? 5.061 -0.817 -8.434 1.00 93.56 107 ILE A CA 1
ATOM 821 C C . ILE A 1 107 ? 6.419 -1.079 -7.781 1.00 93.56 107 ILE A C 1
ATOM 823 O O . ILE A 1 107 ? 6.928 -2.201 -7.824 1.00 93.56 107 ILE A O 1
ATOM 827 N N . GLN A 1 108 ? 7.033 -0.055 -7.194 1.00 93.00 108 GLN A N 1
ATOM 828 C CA . GLN A 1 108 ? 8.256 -0.230 -6.415 1.00 93.00 108 GLN A CA 1
ATOM 829 C C . GLN A 1 108 ? 7.931 -0.729 -5.011 1.00 93.00 108 GLN A C 1
ATOM 831 O O . GLN A 1 108 ? 6.987 -0.250 -4.386 1.00 93.00 108 GLN A O 1
ATOM 836 N N . VAL A 1 109 ? 8.748 -1.651 -4.513 1.00 90.12 109 VAL A N 1
ATOM 837 C CA . VAL A 1 109 ? 8.690 -2.145 -3.136 1.00 90.12 109 VAL A CA 1
ATOM 838 C C . VAL A 1 109 ? 9.743 -1.422 -2.307 1.00 90.12 109 VAL A C 1
ATOM 840 O O . VAL A 1 109 ? 10.931 -1.516 -2.622 1.00 90.12 109 VAL A O 1
ATOM 843 N N . GLY A 1 110 ? 9.308 -0.726 -1.255 1.00 82.69 110 GLY A N 1
ATOM 844 C CA . GLY A 1 110 ? 10.197 -0.005 -0.346 1.00 82.69 110 GLY A CA 1
ATOM 845 C C . GLY A 1 110 ? 10.983 1.146 -0.988 1.00 82.69 110 GLY A C 1
ATOM 846 O O . GLY A 1 110 ? 10.695 1.604 -2.101 1.00 82.69 110 GLY A O 1
ATOM 847 N N . ASP A 1 111 ? 11.978 1.634 -0.249 1.00 83.62 111 ASP A N 1
ATOM 848 C CA . ASP A 1 111 ? 12.827 2.755 -0.655 1.00 83.62 111 ASP A CA 1
ATOM 849 C C . ASP A 1 111 ? 14.004 2.325 -1.561 1.00 83.62 111 ASP A C 1
ATOM 851 O O . ASP A 1 111 ? 14.272 1.141 -1.775 1.00 83.62 111 ASP A O 1
ATOM 855 N N . LEU A 1 112 ? 14.717 3.303 -2.117 1.00 84.31 112 LEU A N 1
ATOM 856 C CA . LEU A 1 112 ? 15.923 3.114 -2.911 1.00 84.31 112 LEU A CA 1
ATOM 857 C C . LEU A 1 112 ? 17.110 2.766 -2.015 1.00 84.31 112 LEU A C 1
ATOM 859 O O . LEU A 1 112 ? 17.490 3.531 -1.131 1.00 84.31 112 LEU A O 1
ATOM 863 N N . MET A 1 113 ? 17.771 1.652 -2.321 1.00 73.56 113 MET A N 1
ATOM 864 C CA . MET A 1 113 ? 19.043 1.279 -1.703 1.00 73.56 113 MET A CA 1
ATOM 865 C C . MET A 1 113 ? 20.143 1.363 -2.756 1.00 73.56 113 MET A C 1
ATOM 867 O O . MET A 1 113 ? 20.082 0.667 -3.763 1.00 73.56 113 MET A O 1
ATOM 871 N N . GLU A 1 114 ? 21.135 2.237 -2.564 1.00 69.94 114 GLU A N 1
ATOM 872 C CA . GLU A 1 114 ? 22.247 2.425 -3.517 1.00 69.94 114 GLU A CA 1
ATOM 873 C C . GLU A 1 114 ? 21.789 2.698 -4.972 1.00 69.94 114 GLU A C 1
ATOM 875 O O . GLU A 1 114 ? 22.406 2.236 -5.931 1.00 69.94 114 GLU A O 1
ATOM 880 N N . GLN A 1 115 ? 20.688 3.444 -5.150 1.00 71.56 115 GLN A N 1
ATOM 881 C CA . GLN A 1 115 ? 20.032 3.696 -6.453 1.00 71.56 115 GLN A CA 1
ATOM 882 C C . GLN A 1 115 ? 19.485 2.435 -7.150 1.00 71.56 115 GLN A C 1
ATOM 884 O O . GLN A 1 115 ? 19.167 2.459 -8.343 1.00 71.56 115 GLN A O 1
ATOM 889 N N . GLN A 1 116 ? 19.362 1.329 -6.419 1.00 75.44 116 GLN A N 1
ATOM 890 C CA . GLN A 1 116 ? 18.656 0.131 -6.849 1.00 75.44 116 GLN A CA 1
ATOM 891 C C . GLN A 1 116 ? 17.226 0.146 -6.308 1.00 75.44 116 GLN A C 1
ATOM 893 O O . GLN A 1 116 ? 16.942 0.706 -5.250 1.00 75.44 116 GLN A O 1
ATOM 898 N N . PHE A 1 117 ? 16.328 -0.481 -7.061 1.00 83.81 117 PHE A N 1
ATOM 899 C CA . PHE A 1 117 ? 14.912 -0.601 -6.740 1.00 83.81 117 PHE A CA 1
ATOM 900 C C . PHE A 1 117 ? 14.484 -2.064 -6.838 1.00 83.81 117 PHE A C 1
ATOM 902 O O . PHE A 1 117 ? 14.979 -2.804 -7.688 1.00 83.81 117 PHE A O 1
ATOM 909 N N . SER A 1 118 ? 13.527 -2.456 -6.000 1.00 87.88 118 SER A N 1
ATOM 910 C CA . SER A 1 118 ? 12.791 -3.716 -6.135 1.00 87.88 118 SER A CA 1
ATOM 911 C C . SER A 1 118 ? 11.414 -3.431 -6.716 1.00 87.88 118 SER A C 1
ATOM 913 O O . SER A 1 118 ? 10.811 -2.405 -6.407 1.00 87.88 118 SER A O 1
ATOM 915 N N . VAL A 1 119 ? 10.916 -4.310 -7.581 1.00 90.94 119 VAL A N 1
ATOM 916 C CA . VAL A 1 119 ? 9.663 -4.085 -8.315 1.00 90.94 119 VAL A CA 1
ATOM 917 C C . VAL A 1 119 ? 8.764 -5.292 -8.152 1.00 90.94 119 VAL A C 1
ATOM 919 O O . VAL A 1 119 ? 9.234 -6.426 -8.237 1.00 90.94 119 VAL A O 1
ATOM 922 N N . ALA A 1 120 ? 7.478 -5.038 -7.950 1.00 93.19 120 ALA A N 1
ATOM 923 C CA . ALA A 1 120 ? 6.437 -6.048 -7.924 1.00 93.19 120 ALA A CA 1
ATOM 924 C C . ALA A 1 120 ? 5.416 -5.811 -9.039 1.00 93.19 120 ALA A C 1
ATOM 926 O O . ALA A 1 120 ? 5.190 -4.668 -9.447 1.00 93.19 120 ALA A O 1
ATOM 927 N N . ILE A 1 121 ? 4.795 -6.892 -9.514 1.00 93.50 121 ILE A N 1
ATOM 928 C CA . ILE A 1 121 ? 3.553 -6.796 -10.288 1.00 93.50 121 ILE A CA 1
ATOM 929 C C . ILE A 1 121 ? 2.474 -6.255 -9.354 1.00 93.50 121 ILE A C 1
ATOM 931 O O . ILE A 1 121 ? 2.351 -6.704 -8.214 1.00 93.50 121 ILE A O 1
ATOM 935 N N . TRP A 1 122 ? 1.710 -5.283 -9.838 1.00 94.12 122 TRP A N 1
ATOM 936 C CA . TRP A 1 122 ? 0.640 -4.644 -9.090 1.00 94.12 122 TRP A CA 1
ATOM 937 C C . TRP A 1 122 ? -0.724 -5.052 -9.657 1.00 94.12 122 TRP A C 1
ATOM 939 O O . TRP A 1 122 ? -1.176 -4.473 -10.652 1.00 94.12 122 TRP A O 1
ATOM 949 N N . PRO A 1 123 ? -1.389 -6.057 -9.066 1.00 92.50 123 PRO A N 1
ATOM 950 C CA . PRO A 1 123 ? -2.626 -6.574 -9.622 1.00 92.50 123 PRO A CA 1
ATOM 951 C C . PRO A 1 123 ? -3.788 -5.602 -9.391 1.00 92.50 123 PRO A C 1
ATOM 953 O O . PRO A 1 123 ? -3.887 -4.922 -8.368 1.00 92.50 123 PRO A O 1
ATOM 956 N N . ARG A 1 124 ? -4.736 -5.578 -10.336 1.00 92.00 124 ARG A N 1
ATOM 957 C CA . ARG A 1 124 ? -5.966 -4.767 -10.238 1.00 92.00 124 ARG A CA 1
ATOM 958 C C . ARG A 1 124 ? -6.810 -5.113 -9.005 1.00 92.00 124 ARG A C 1
ATOM 960 O O . ARG A 1 124 ? -7.544 -4.250 -8.520 1.00 92.00 124 ARG A O 1
ATOM 967 N N . SER A 1 125 ? -6.696 -6.341 -8.493 1.00 92.00 125 SER A N 1
ATOM 968 C CA . SER A 1 125 ? -7.361 -6.796 -7.265 1.00 92.00 125 SER A CA 1
ATOM 969 C C . SER A 1 125 ? -7.042 -5.904 -6.062 1.00 92.00 125 SER A C 1
ATOM 971 O O . SER A 1 125 ? -7.919 -5.714 -5.224 1.00 92.00 125 SER A O 1
ATOM 973 N N . MET A 1 126 ? -5.878 -5.240 -6.024 1.00 94.12 126 MET A N 1
ATOM 974 C CA . MET A 1 126 ? -5.541 -4.256 -4.981 1.00 94.12 126 MET A CA 1
ATOM 975 C C . MET A 1 126 ? -6.567 -3.123 -4.886 1.00 94.12 126 MET A C 1
ATOM 977 O O . MET A 1 126 ? -6.884 -2.632 -3.803 1.00 94.12 126 MET A O 1
ATOM 981 N N . TYR A 1 127 ? -7.142 -2.731 -6.022 1.00 94.19 127 TYR A N 1
ATOM 982 C CA . TYR A 1 127 ? -8.173 -1.705 -6.083 1.00 94.19 127 TYR A CA 1
ATOM 983 C C . TYR A 1 127 ? -9.580 -2.265 -5.863 1.00 94.19 127 TYR A C 1
ATOM 985 O O . TYR A 1 127 ? -10.539 -1.510 -5.982 1.00 94.19 127 TYR A O 1
ATOM 993 N N . HIS A 1 128 ? -9.773 -3.551 -5.565 1.00 93.88 128 HIS A N 1
ATOM 994 C CA . HIS A 1 128 ? -11.094 -4.083 -5.223 1.00 93.88 128 HIS A CA 1
ATOM 995 C C . HIS A 1 128 ? -11.511 -3.633 -3.822 1.00 93.88 128 HIS A C 1
ATOM 997 O O . HIS A 1 128 ? -10.675 -3.391 -2.956 1.00 93.88 128 HIS A O 1
ATOM 1003 N N . GLN A 1 129 ? -12.820 -3.483 -3.614 1.00 92.69 129 GLN A N 1
ATOM 1004 C CA . GLN A 1 129 ? -13.376 -3.286 -2.279 1.00 92.69 129 GLN A CA 1
ATOM 1005 C C . GLN A 1 129 ? -13.508 -4.639 -1.582 1.00 92.69 129 GLN A C 1
ATOM 1007 O O . GLN A 1 129 ? -13.920 -5.623 -2.194 1.00 92.69 129 GLN A O 1
ATOM 1012 N N . SER A 1 130 ? -13.189 -4.642 -0.297 1.00 92.56 130 SER A N 1
ATOM 1013 C CA . SER A 1 130 ? -13.449 -5.735 0.630 1.00 92.56 130 SER A CA 1
ATOM 1014 C C . SER A 1 130 ? -14.953 -5.971 0.827 1.00 92.56 130 SER A C 1
ATOM 1016 O O . SER A 1 130 ? -15.809 -5.191 0.389 1.00 92.56 130 SER A O 1
ATOM 1018 N N . ASN A 1 131 ? -15.289 -7.063 1.512 1.00 91.81 131 ASN A N 1
ATOM 1019 C CA . ASN A 1 131 ? -16.638 -7.276 2.026 1.00 91.81 131 ASN A CA 1
ATOM 1020 C C . ASN A 1 131 ? -16.944 -6.304 3.176 1.00 91.81 131 ASN A C 1
ATOM 1022 O O . ASN A 1 131 ? -16.041 -5.739 3.790 1.00 91.81 131 ASN A O 1
ATOM 1026 N N . ASN A 1 132 ? -18.228 -6.134 3.496 1.00 93.44 132 ASN A N 1
ATOM 1027 C CA . ASN A 1 132 ? -18.621 -5.328 4.650 1.00 93.44 132 ASN A CA 1
ATOM 1028 C C . ASN A 1 132 ? -18.033 -5.932 5.933 1.00 93.44 132 ASN A C 1
ATOM 1030 O O . ASN A 1 132 ? -18.218 -7.122 6.198 1.00 93.44 132 ASN A O 1
ATOM 1034 N N . MET A 1 133 ? -17.376 -5.100 6.735 1.00 94.25 133 MET A N 1
ATOM 1035 C CA . MET A 1 133 ? -16.694 -5.515 7.959 1.00 94.25 133 MET A CA 1
ATOM 1036 C C . MET A 1 133 ? -17.147 -4.675 9.148 1.00 94.25 133 MET A C 1
ATOM 1038 O O . MET A 1 133 ? -17.433 -3.487 9.005 1.00 94.25 133 MET A O 1
ATOM 1042 N N . LEU A 1 134 ? -17.226 -5.308 10.316 1.00 95.62 134 LEU A N 1
ATOM 1043 C CA . LEU A 1 134 ? -17.553 -4.649 11.574 1.00 95.62 134 LEU A CA 1
ATOM 1044 C C . LEU A 1 134 ? -16.253 -4.325 12.300 1.00 95.62 134 LEU A C 1
ATOM 1046 O O . LEU A 1 134 ? -15.508 -5.231 12.664 1.00 95.62 134 LEU A O 1
ATOM 1050 N N . VAL A 1 135 ? -15.994 -3.041 12.507 1.00 95.56 135 VAL A N 1
ATOM 1051 C CA . VAL A 1 135 ? -14.759 -2.553 13.128 1.00 95.56 135 VAL A CA 1
ATOM 1052 C C . VAL A 1 135 ? -15.096 -1.591 14.268 1.00 95.56 135 VAL A C 1
ATOM 1054 O O . VAL A 1 135 ? -16.118 -0.902 14.210 1.00 95.56 135 VAL A O 1
ATOM 1057 N N . PRO A 1 136 ? -14.258 -1.477 15.306 1.00 96.31 136 PRO A N 1
ATOM 1058 C CA . PRO A 1 136 ? -14.497 -0.531 16.386 1.00 96.31 136 PRO A CA 1
ATOM 1059 C C . PRO A 1 136 ? -14.296 0.895 15.864 1.00 96.31 136 PRO A C 1
ATOM 1061 O O . PRO A 1 136 ? -13.519 1.101 14.928 1.00 96.31 136 PRO A O 1
ATOM 1064 N N . THR A 1 137 ? -14.970 1.894 16.439 1.00 95.81 137 THR A N 1
ATOM 1065 C CA . THR A 1 137 ? -14.666 3.312 16.170 1.00 95.81 137 THR A CA 1
ATOM 1066 C C . THR A 1 137 ? -13.207 3.604 16.477 1.00 95.81 137 THR A C 1
ATOM 1068 O O . THR A 1 137 ? -12.584 2.918 17.285 1.00 95.81 137 THR A O 1
ATOM 1071 N N . ALA A 1 138 ? -12.646 4.646 15.867 1.00 94.31 138 ALA A N 1
ATOM 1072 C CA . ALA A 1 138 ? -11.250 4.989 16.103 1.00 94.31 138 ALA A CA 1
ATOM 1073 C C . ALA A 1 138 ? -10.943 5.227 17.598 1.00 94.31 138 ALA A C 1
ATOM 1075 O O . ALA A 1 138 ? -9.979 4.682 18.123 1.00 94.31 138 ALA A O 1
ATOM 1076 N N . ALA A 1 139 ? -11.830 5.933 18.307 1.00 93.94 139 ALA A N 1
ATOM 1077 C CA . ALA A 1 139 ? -11.708 6.137 19.751 1.00 93.94 139 ALA A CA 1
ATOM 1078 C C . ALA A 1 139 ? -11.846 4.830 20.554 1.00 93.94 139 ALA A C 1
ATOM 1080 O O . ALA A 1 139 ? -11.182 4.650 21.572 1.00 93.94 139 ALA A O 1
ATOM 1081 N N . GLN A 1 140 ? -12.704 3.903 20.114 1.00 95.38 140 GLN A N 1
ATOM 1082 C CA . GLN A 1 140 ? -12.818 2.595 20.753 1.00 95.38 140 GLN A CA 1
ATOM 1083 C C . GLN A 1 140 ? -11.573 1.739 20.514 1.00 95.38 140 GLN A C 1
ATOM 1085 O O . GLN A 1 140 ? -11.159 1.026 21.422 1.00 95.38 140 GLN A O 1
ATOM 1090 N N . LEU A 1 141 ? -10.963 1.824 19.332 1.00 95.00 141 LEU A N 1
ATOM 1091 C CA . LEU A 1 141 ? -9.718 1.127 19.028 1.00 95.00 141 LEU A CA 1
ATOM 1092 C C . LEU A 1 141 ? -8.572 1.626 19.918 1.00 95.00 141 LEU A C 1
ATOM 1094 O O . LEU A 1 141 ? -7.857 0.807 20.485 1.00 95.00 141 LEU A O 1
ATOM 1098 N N . ASP A 1 142 ? -8.467 2.941 20.137 1.00 94.69 142 ASP A N 1
ATOM 1099 C CA . ASP A 1 142 ? -7.500 3.520 21.082 1.00 94.69 142 ASP A CA 1
ATOM 1100 C C . ASP A 1 142 ? -7.703 2.975 22.511 1.00 94.69 142 ASP A C 1
ATOM 1102 O O . ASP A 1 142 ? -6.739 2.615 23.189 1.00 94.69 142 ASP A O 1
ATOM 1106 N N . ASN A 1 143 ? -8.958 2.840 22.957 1.00 94.75 143 ASN A N 1
ATOM 1107 C CA . ASN A 1 143 ? -9.278 2.248 24.261 1.00 94.75 143 ASN A CA 1
ATOM 1108 C C . ASN A 1 143 ? -8.915 0.758 24.343 1.00 94.75 143 ASN A C 1
ATOM 1110 O O . ASN A 1 143 ? -8.454 0.309 25.389 1.00 94.75 143 ASN A O 1
ATOM 1114 N N . LEU A 1 144 ? -9.130 -0.005 23.266 1.00 94.81 144 LEU A N 1
ATOM 1115 C CA . LEU A 1 144 ? -8.786 -1.429 23.203 1.00 94.81 144 LEU A CA 1
ATOM 1116 C C . LEU A 1 144 ? -7.269 -1.636 23.253 1.00 94.81 144 LEU A C 1
ATOM 1118 O O . LEU A 1 144 ? -6.799 -2.445 24.044 1.00 94.81 144 LEU A O 1
ATOM 1122 N N . ILE A 1 145 ? -6.502 -0.845 22.498 1.00 95.06 145 ILE A N 1
ATOM 1123 C CA . ILE A 1 145 ? -5.031 -0.872 22.535 1.00 95.06 145 ILE A CA 1
ATOM 1124 C C . ILE A 1 145 ? -4.511 -0.513 23.934 1.00 95.06 145 ILE A C 1
ATOM 1126 O O . ILE A 1 145 ? -3.548 -1.108 24.412 1.00 95.06 145 ILE A O 1
ATOM 1130 N N . ALA A 1 146 ? -5.134 0.462 24.602 1.00 94.38 146 ALA A N 1
ATOM 1131 C CA . ALA A 1 146 ? -4.747 0.851 25.956 1.00 94.38 146 ALA A CA 1
ATOM 1132 C C . ALA A 1 146 ? -5.096 -0.214 27.012 1.00 94.38 146 ALA A C 1
ATOM 1134 O O . ALA A 1 146 ? -4.394 -0.318 28.019 1.00 94.38 146 ALA A O 1
ATOM 1135 N N . ALA A 1 147 ? -6.179 -0.968 26.807 1.00 94.94 147 ALA A N 1
ATOM 1136 C CA . ALA A 1 147 ? -6.599 -2.045 27.699 1.00 94.94 147 ALA A CA 1
ATOM 1137 C C . ALA A 1 147 ? -5.726 -3.298 27.539 1.00 94.94 147 ALA A C 1
ATOM 1139 O O . ALA A 1 147 ? -5.282 -3.853 28.544 1.00 94.94 147 ALA A O 1
ATOM 1140 N N . ASP A 1 148 ? -5.441 -3.683 26.294 1.00 93.75 148 ASP A N 1
ATOM 1141 C CA . ASP A 1 148 ? -4.730 -4.909 25.932 1.00 93.75 148 ASP A CA 1
ATOM 1142 C C . ASP A 1 148 ? -3.532 -4.579 25.011 1.00 93.75 148 ASP A C 1
ATOM 1144 O O . ASP A 1 148 ? -3.589 -4.777 23.795 1.00 93.75 148 ASP A O 1
ATOM 1148 N N . PRO A 1 149 ? -2.420 -4.052 25.562 1.00 90.81 149 PRO A N 1
ATOM 1149 C CA . PRO A 1 149 ? -1.294 -3.549 24.768 1.00 90.81 149 PRO A CA 1
ATOM 1150 C C . PRO A 1 149 ? -0.499 -4.645 24.047 1.00 90.81 149 PRO A C 1
ATOM 1152 O O . PRO A 1 149 ? 0.224 -4.340 23.095 1.00 90.81 149 PRO A O 1
ATOM 1155 N N . ASP A 1 150 ? -0.620 -5.901 24.481 1.00 92.06 150 ASP A N 1
ATOM 1156 C CA . ASP A 1 150 ? 0.071 -7.048 23.884 1.00 92.06 150 ASP A CA 1
ATOM 1157 C C . ASP A 1 150 ? -0.671 -7.612 22.656 1.00 92.06 150 ASP A C 1
ATOM 1159 O O . ASP A 1 150 ? -0.060 -8.294 21.835 1.00 92.06 150 ASP A O 1
ATOM 1163 N N . ASP A 1 151 ? -1.953 -7.278 22.474 1.00 90.38 151 ASP A N 1
ATOM 1164 C CA . ASP A 1 151 ? -2.750 -7.741 21.335 1.00 90.38 151 ASP A CA 1
ATOM 1165 C C . ASP A 1 151 ? -2.478 -6.888 20.081 1.00 90.38 151 ASP A C 1
ATOM 1167 O O . ASP A 1 151 ? -2.321 -5.666 20.144 1.00 90.38 151 ASP A O 1
ATOM 1171 N N . GLU A 1 152 ? -2.394 -7.531 18.913 1.00 89.94 152 GLU A N 1
ATOM 1172 C CA . GLU A 1 152 ? -2.214 -6.862 17.608 1.00 89.94 152 GLU A CA 1
ATOM 1173 C C . GLU A 1 152 ? -3.525 -6.746 16.812 1.00 89.94 152 GLU A C 1
ATOM 1175 O O . GLU A 1 152 ? -3.680 -5.830 16.002 1.00 89.94 152 GLU A O 1
ATOM 1180 N N . LEU A 1 153 ? -4.473 -7.662 17.046 1.00 92.88 153 LEU A N 1
ATOM 1181 C CA . LEU A 1 153 ? -5.761 -7.743 16.354 1.00 92.88 153 LEU A CA 1
ATOM 1182 C C . LEU A 1 153 ? -6.914 -7.813 17.355 1.00 92.88 153 LEU A C 1
ATOM 1184 O O . LEU A 1 153 ? -6.882 -8.591 18.309 1.00 92.88 153 LEU A O 1
ATOM 1188 N N . PHE A 1 154 ? -7.979 -7.068 17.072 1.00 93.75 154 PHE A N 1
ATOM 1189 C CA . PHE A 1 154 ? -9.143 -6.921 17.937 1.00 93.75 154 PHE A CA 1
ATOM 1190 C C . PHE A 1 154 ? -10.414 -7.485 17.301 1.00 93.75 154 PHE A C 1
ATOM 1192 O O . PHE A 1 154 ? -10.536 -7.614 16.082 1.00 93.75 154 PHE A O 1
ATOM 1199 N N . GLY A 1 155 ? -11.384 -7.820 18.149 1.00 91.00 155 GLY A N 1
ATOM 1200 C CA . GLY A 1 155 ? -12.619 -8.490 17.746 1.00 91.00 155 GLY A CA 1
ATOM 1201 C C . GLY A 1 155 ? -12.544 -10.012 17.927 1.00 91.00 155 GLY A C 1
ATOM 1202 O O . GLY A 1 155 ? -11.633 -10.510 18.599 1.00 91.00 155 GLY A O 1
ATOM 1203 N N . PRO A 1 156 ? -13.483 -10.775 17.348 1.00 93.88 156 PRO A N 1
ATOM 1204 C CA . PRO A 1 156 ? -14.510 -10.332 16.403 1.00 93.88 156 PRO A CA 1
ATOM 1205 C C . PRO A 1 156 ? -15.594 -9.458 17.040 1.00 93.88 156 PRO A C 1
ATOM 1207 O O . PRO A 1 156 ? -15.959 -9.657 18.197 1.00 93.88 156 PRO A O 1
ATOM 1210 N N . PHE A 1 157 ? -16.130 -8.520 16.262 1.00 94.62 157 PHE A N 1
ATOM 1211 C CA . PHE A 1 157 ? -17.181 -7.592 16.689 1.00 94.62 157 PHE A CA 1
ATOM 1212 C C . PHE A 1 157 ? -18.563 -8.018 16.188 1.00 94.62 157 PHE A C 1
ATOM 1214 O O . PHE A 1 157 ? -18.691 -8.684 15.159 1.00 94.62 157 PHE A O 1
ATOM 1221 N N . GLN A 1 158 ? -19.611 -7.611 16.902 1.00 93.38 158 GLN A N 1
ATOM 1222 C CA . GLN A 1 158 ? -21.008 -7.844 16.539 1.00 93.38 158 GLN A CA 1
ATOM 1223 C C . GLN A 1 158 ? -21.716 -6.530 16.191 1.00 93.38 158 GLN A C 1
ATOM 1225 O O . GLN A 1 158 ? -21.404 -5.470 16.722 1.00 93.38 158 GLN A O 1
ATOM 1230 N N . ALA A 1 159 ? -22.725 -6.592 15.316 1.00 89.31 159 ALA A N 1
ATOM 1231 C CA . ALA A 1 159 ? -23.399 -5.400 14.779 1.00 89.31 159 ALA A CA 1
ATOM 1232 C C . ALA A 1 159 ? -24.101 -4.522 15.836 1.00 89.31 159 ALA A C 1
ATOM 1234 O O . ALA A 1 159 ? -24.415 -3.370 15.560 1.00 89.31 159 ALA A O 1
ATOM 1235 N N . ASN A 1 160 ? -24.369 -5.069 17.025 1.00 90.44 160 ASN A N 1
ATOM 1236 C CA . ASN A 1 160 ? -25.023 -4.361 18.128 1.00 90.44 160 ASN A CA 1
ATOM 1237 C C . ASN A 1 160 ? -24.047 -3.971 19.249 1.00 90.44 160 ASN A C 1
ATOM 1239 O O . ASN A 1 160 ? -24.492 -3.473 20.285 1.00 90.44 160 ASN A O 1
ATOM 1243 N N . ASP A 1 161 ? -22.749 -4.224 19.073 1.00 92.81 161 ASP A N 1
ATOM 1244 C CA . ASP A 1 161 ? -21.748 -3.815 20.049 1.00 92.81 161 ASP A CA 1
ATOM 1245 C C . ASP A 1 161 ? -21.630 -2.282 20.056 1.00 92.81 161 ASP A C 1
ATOM 1247 O O . ASP A 1 161 ? -21.678 -1.637 19.001 1.00 92.81 161 ASP A O 1
ATOM 1251 N N . PRO A 1 162 ? -21.497 -1.656 21.237 1.00 91.69 162 PRO A N 1
ATOM 1252 C CA . PRO A 1 162 ? -21.312 -0.217 21.317 1.00 91.69 162 PRO A CA 1
ATOM 1253 C C . PRO A 1 162 ? -20.001 0.185 20.637 1.00 91.69 162 PRO A C 1
ATOM 1255 O O . PRO A 1 162 ? -18.985 -0.494 20.774 1.00 91.69 162 PRO A O 1
ATOM 1258 N N . ASN A 1 163 ? -20.011 1.335 19.960 1.00 95.25 163 ASN A N 1
ATOM 1259 C CA . ASN A 1 163 ? -18.842 1.879 19.267 1.00 95.25 163 ASN A CA 1
ATOM 1260 C C . ASN A 1 163 ? -18.259 0.930 18.202 1.00 95.25 163 ASN A C 1
ATOM 1262 O O . ASN A 1 163 ? -17.044 0.895 18.011 1.00 95.25 163 ASN A O 1
ATOM 1266 N N . VAL A 1 164 ? -19.115 0.184 17.505 1.00 95.81 164 VAL A N 1
ATOM 1267 C CA . VAL A 1 164 ? -18.758 -0.608 16.323 1.00 95.81 164 VAL A CA 1
ATOM 1268 C C . VAL A 1 164 ? -19.476 -0.041 15.102 1.00 95.81 164 VAL A C 1
ATOM 1270 O O . VAL A 1 164 ? -20.641 0.347 15.169 1.00 95.81 164 VAL A O 1
ATOM 1273 N N . GLU A 1 165 ? -18.766 0.018 13.981 1.00 95.00 165 GLU A N 1
ATOM 1274 C CA . GLU A 1 165 ? -19.241 0.549 12.708 1.00 95.00 165 GLU A CA 1
ATOM 1275 C C . GLU A 1 165 ? -19.075 -0.492 11.604 1.00 95.00 165 GLU A C 1
ATOM 1277 O O . GLU A 1 165 ? -18.125 -1.276 11.594 1.00 95.00 165 GLU A O 1
ATOM 1282 N N . LEU A 1 166 ? -20.008 -0.476 10.653 1.00 95.12 166 LEU A N 1
ATOM 1283 C CA . LEU A 1 166 ? -19.897 -1.244 9.423 1.00 95.12 166 LEU A CA 1
ATOM 1284 C C . LEU A 1 166 ? -19.147 -0.400 8.390 1.00 95.12 166 LEU A C 1
ATOM 1286 O O . LEU A 1 166 ? -19.662 0.641 7.987 1.00 95.12 166 LEU A O 1
ATOM 1290 N N . ILE A 1 167 ? -17.977 -0.853 7.947 1.00 95.06 167 ILE A N 1
ATOM 1291 C CA . ILE A 1 167 ? -17.154 -0.153 6.947 1.00 95.06 167 ILE A CA 1
ATOM 1292 C C . ILE A 1 167 ? -16.862 -1.045 5.737 1.00 95.06 167 ILE A C 1
ATOM 1294 O O . ILE A 1 167 ? -17.155 -2.248 5.748 1.00 95.06 167 ILE A O 1
ATOM 1298 N N . ARG A 1 168 ? -16.290 -0.456 4.680 1.00 94.06 168 ARG A N 1
ATOM 1299 C CA . ARG A 1 168 ? -15.846 -1.181 3.486 1.00 94.06 168 ARG A CA 1
ATOM 1300 C C . ARG A 1 168 ? -14.695 -0.447 2.807 1.00 94.06 168 ARG A C 1
ATOM 1302 O O . ARG A 1 168 ? -14.916 0.520 2.083 1.00 94.06 168 ARG A O 1
ATOM 1309 N N . THR A 1 169 ? -13.494 -0.993 2.926 1.00 94.56 169 THR A N 1
ATOM 1310 C CA . THR A 1 169 ? -12.259 -0.405 2.389 1.00 94.56 169 THR A CA 1
ATOM 1311 C C . THR A 1 169 ? -11.766 -1.159 1.154 1.00 94.56 169 THR A C 1
ATOM 1313 O O . THR A 1 169 ? -12.288 -2.226 0.819 1.00 94.56 169 THR A O 1
ATOM 1316 N N . ARG A 1 170 ? -10.776 -0.614 0.440 1.00 95.12 170 ARG A N 1
ATOM 1317 C CA . ARG A 1 170 ? -10.054 -1.349 -0.614 1.00 95.12 170 ARG A CA 1
ATOM 1318 C C . ARG A 1 170 ? -8.863 -2.111 -0.035 1.00 95.12 170 ARG A C 1
ATOM 1320 O O . ARG A 1 170 ? -8.415 -1.787 1.061 1.00 95.12 170 ARG A O 1
ATOM 1327 N N . TYR A 1 171 ? -8.352 -3.094 -0.776 1.00 95.25 171 TYR A N 1
ATOM 1328 C CA . TYR A 1 171 ? -7.191 -3.893 -0.354 1.00 95.25 171 TYR A CA 1
ATOM 1329 C C . TYR A 1 171 ? -5.863 -3.127 -0.373 1.00 95.25 171 TYR A C 1
ATOM 1331 O O . TYR A 1 171 ? -4.907 -3.533 0.280 1.00 95.25 171 TYR A O 1
ATOM 1339 N N . CYS A 1 172 ? -5.813 -1.986 -1.059 1.00 95.00 172 CYS A N 1
ATOM 1340 C CA . CYS A 1 172 ? -4.775 -0.983 -0.883 1.00 95.00 172 CYS A CA 1
ATOM 1341 C C . CYS A 1 172 ? -5.374 0.352 -0.430 1.00 95.00 172 CYS A C 1
ATOM 1343 O O . CYS A 1 172 ? -6.520 0.691 -0.749 1.00 95.00 172 CYS A O 1
ATOM 1345 N N . CYS A 1 173 ? -4.575 1.143 0.278 1.00 94.94 173 CYS A N 1
ATOM 1346 C CA . CYS A 1 173 ? -4.913 2.524 0.601 1.00 94.94 173 CYS A CA 1
ATOM 1347 C C . CYS A 1 173 ? -3.770 3.450 0.210 1.00 94.94 173 CYS A C 1
ATOM 1349 O O . CYS A 1 173 ? -2.599 3.114 0.371 1.00 94.94 173 CYS A O 1
ATOM 1351 N N . LEU A 1 174 ? -4.115 4.618 -0.315 1.00 93.62 174 LEU A N 1
ATOM 1352 C CA . LEU A 1 174 ? -3.152 5.656 -0.638 1.00 93.62 174 LEU A CA 1
ATOM 1353 C C . LEU A 1 174 ? -2.713 6.386 0.639 1.00 93.62 174 LEU A C 1
ATOM 1355 O O . LEU A 1 174 ? -3.542 6.730 1.479 1.00 93.62 174 LEU A O 1
ATOM 1359 N N . VAL A 1 175 ? -1.420 6.672 0.760 1.00 92.88 175 VAL A N 1
ATOM 1360 C CA . VAL A 1 175 ? -0.860 7.459 1.862 1.00 92.88 175 VAL A CA 1
ATOM 1361 C C . VAL A 1 175 ? -0.634 8.900 1.393 1.00 92.88 175 VAL A C 1
ATOM 1363 O O . VAL A 1 175 ? 0.069 9.109 0.400 1.00 92.88 175 VAL A O 1
ATOM 1366 N N . PRO A 1 176 ? -1.205 9.913 2.074 1.00 90.75 176 PRO A N 1
ATOM 1367 C CA . PRO A 1 176 ? -0.937 11.313 1.761 1.00 90.75 176 PRO A CA 1
ATOM 1368 C C . PRO A 1 176 ? 0.550 11.650 1.889 1.00 90.75 176 PRO A C 1
ATOM 1370 O O . PRO A 1 176 ? 1.218 11.164 2.800 1.00 90.75 176 PRO A O 1
ATOM 1373 N N . HIS A 1 177 ? 1.048 12.534 1.020 1.00 87.25 177 HIS A N 1
ATOM 1374 C CA . HIS A 1 177 ? 2.478 12.837 0.883 1.00 87.25 177 HIS A CA 1
ATOM 1375 C C . HIS A 1 177 ? 3.185 13.140 2.211 1.00 87.25 177 HIS A C 1
ATOM 1377 O O . HIS A 1 177 ? 4.259 12.604 2.470 1.00 87.25 177 HIS A O 1
ATOM 1383 N N . ALA A 1 178 ? 2.568 13.962 3.066 1.00 87.12 178 ALA A N 1
ATOM 1384 C CA . ALA A 1 178 ? 3.128 14.365 4.359 1.00 87.12 178 ALA A CA 1
ATOM 1385 C C . ALA A 1 178 ? 3.412 13.185 5.306 1.00 87.12 178 ALA A C 1
ATOM 1387 O O . ALA A 1 178 ? 4.268 13.285 6.180 1.00 87.12 178 ALA A O 1
ATOM 1388 N N . TYR A 1 179 ? 2.719 12.062 5.117 1.00 91.31 179 TYR A N 1
ATOM 1389 C CA . TYR A 1 179 ? 2.825 10.894 5.979 1.00 91.31 179 TYR A CA 1
ATOM 1390 C C . TYR A 1 179 ? 3.623 9.741 5.372 1.00 91.31 179 TYR A C 1
ATOM 1392 O O . TYR A 1 179 ? 3.880 8.755 6.059 1.00 91.31 179 TYR A O 1
ATOM 1400 N N . ILE A 1 180 ? 4.047 9.847 4.109 1.00 91.56 180 ILE A N 1
ATOM 1401 C CA . ILE A 1 180 ? 4.803 8.783 3.443 1.00 91.56 180 ILE A CA 1
ATOM 1402 C C . ILE A 1 180 ? 6.100 8.433 4.195 1.00 91.56 180 ILE A C 1
ATOM 1404 O O . ILE A 1 180 ? 6.329 7.244 4.413 1.00 91.56 180 ILE A O 1
ATOM 1408 N N . PRO A 1 181 ? 6.914 9.387 4.691 1.00 90.88 181 PRO A N 1
ATOM 1409 C CA . PRO A 1 181 ? 8.127 9.045 5.439 1.00 90.88 181 PRO A CA 1
ATOM 1410 C C . PRO A 1 181 ? 7.873 8.151 6.666 1.00 90.88 181 PRO A C 1
ATOM 1412 O O . PRO A 1 181 ? 8.749 7.383 7.052 1.00 90.88 181 PRO A O 1
ATOM 1415 N N . LEU A 1 182 ? 6.666 8.191 7.246 1.00 91.56 182 LEU A N 1
ATOM 1416 C CA . LEU A 1 182 ? 6.284 7.377 8.406 1.00 91.56 182 LEU A CA 1
ATOM 1417 C C . LEU A 1 182 ? 6.011 5.904 8.065 1.00 91.56 182 LEU A C 1
ATOM 1419 O O . LEU A 1 182 ? 5.906 5.094 8.980 1.00 91.56 182 LEU A O 1
ATOM 1423 N N . VAL A 1 183 ? 5.870 5.554 6.780 1.00 90.69 183 VAL A N 1
ATOM 1424 C CA . VAL A 1 183 ? 5.513 4.192 6.336 1.00 90.69 183 VAL A CA 1
ATOM 1425 C C . VAL A 1 183 ? 6.619 3.472 5.566 1.00 90.69 183 VAL A C 1
ATOM 1427 O O . VAL A 1 183 ? 6.451 2.301 5.241 1.00 90.69 183 VAL A O 1
ATOM 1430 N N . MET A 1 184 ? 7.733 4.141 5.246 1.00 85.69 184 MET A N 1
ATOM 1431 C CA . MET A 1 184 ? 8.725 3.603 4.299 1.00 85.69 184 MET A CA 1
ATOM 1432 C C . MET A 1 184 ? 9.948 2.930 4.917 1.00 85.69 184 MET A C 1
ATOM 1434 O O . MET A 1 184 ? 10.626 2.188 4.212 1.00 85.69 184 MET A O 1
ATOM 1438 N N . ASP A 1 185 ? 10.241 3.172 6.195 1.00 78.94 185 ASP A N 1
ATOM 1439 C CA . ASP A 1 185 ? 11.453 2.645 6.840 1.00 78.94 185 ASP A CA 1
ATOM 1440 C C . ASP A 1 185 ? 11.454 1.108 6.891 1.00 78.94 185 ASP A C 1
ATOM 1442 O O . ASP A 1 185 ? 12.445 0.447 6.583 1.00 78.94 185 ASP A O 1
ATOM 1446 N N . ARG A 1 186 ? 10.308 0.520 7.248 1.00 84.75 186 ARG A N 1
ATOM 1447 C CA . ARG A 1 186 ? 10.142 -0.930 7.371 1.00 84.75 186 ARG A CA 1
ATOM 1448 C C . ARG A 1 186 ? 8.679 -1.347 7.247 1.00 84.75 186 ARG A C 1
ATOM 1450 O O . ARG A 1 186 ? 7.794 -0.513 7.400 1.00 84.75 186 ARG A O 1
ATOM 1457 N N . PRO A 1 187 ? 8.398 -2.647 7.074 1.00 89.25 187 PRO A N 1
ATOM 1458 C CA . PRO A 1 187 ? 7.054 -3.167 7.277 1.00 89.25 187 PRO A CA 1
ATOM 1459 C C . PRO A 1 187 ? 6.622 -3.031 8.748 1.00 89.25 187 PRO A C 1
ATOM 1461 O O . PRO A 1 187 ? 7.328 -3.468 9.669 1.00 89.25 187 PRO A O 1
ATOM 1464 N N . TYR A 1 188 ? 5.445 -2.453 8.975 1.00 92.12 188 TYR A N 1
ATOM 1465 C CA . TYR A 1 188 ? 4.900 -2.186 10.313 1.00 92.12 188 TYR A CA 1
ATOM 1466 C C . TYR A 1 188 ? 3.808 -3.183 10.675 1.00 92.12 188 TYR A C 1
ATOM 1468 O O . TYR A 1 188 ? 3.062 -3.620 9.798 1.00 92.12 188 TYR A O 1
ATOM 1476 N N . THR A 1 189 ? 3.664 -3.522 11.959 1.00 94.31 189 THR A N 1
ATOM 1477 C CA . THR A 1 189 ? 2.397 -4.143 12.379 1.00 94.31 189 THR A CA 1
ATOM 1478 C C . THR A 1 189 ? 1.268 -3.111 12.265 1.00 94.31 189 THR A C 1
ATOM 1480 O O . THR A 1 189 ? 1.525 -1.904 12.366 1.00 94.31 189 THR A O 1
ATOM 1483 N N . PRO A 1 190 ? 0.010 -3.539 12.061 1.00 94.44 190 PRO A N 1
ATOM 1484 C CA . PRO A 1 190 ? -1.127 -2.624 12.037 1.00 94.44 190 PRO A CA 1
ATOM 1485 C C . PRO A 1 190 ? -1.189 -1.689 13.254 1.00 94.44 190 PRO A C 1
ATOM 1487 O O . PRO A 1 190 ? -1.434 -0.495 13.089 1.00 94.44 190 PRO A O 1
ATOM 1490 N N . LYS A 1 191 ? -0.881 -2.200 14.455 1.00 94.75 191 LYS A N 1
ATOM 1491 C CA . LYS A 1 191 ? -0.853 -1.417 15.698 1.00 94.75 191 LYS A CA 1
ATOM 1492 C C . LYS A 1 191 ? 0.287 -0.403 15.739 1.00 94.75 191 LYS A C 1
ATOM 1494 O O . LYS A 1 191 ? 0.053 0.748 16.104 1.00 94.75 191 LYS A O 1
ATOM 1499 N N . GLU A 1 192 ? 1.506 -0.796 15.358 1.00 94.00 192 GLU A N 1
ATOM 1500 C CA . GLU A 1 192 ? 2.639 0.139 15.269 1.00 94.00 192 GLU A CA 1
ATOM 1501 C C . GLU A 1 192 ? 2.295 1.302 14.334 1.00 94.00 192 GLU A C 1
ATOM 1503 O O . GLU A 1 192 ? 2.462 2.471 14.692 1.00 94.00 192 GLU A O 1
ATOM 1508 N N . LEU A 1 193 ? 1.752 0.974 13.158 1.00 93.50 193 LEU A N 1
ATOM 1509 C CA . LEU A 1 193 ? 1.396 1.976 12.171 1.00 93.50 193 LEU A CA 1
ATOM 1510 C C . LEU A 1 193 ? 0.233 2.854 12.638 1.00 93.50 193 LEU A C 1
ATOM 1512 O O . LEU A 1 193 ? 0.263 4.057 12.402 1.00 93.50 193 LEU A O 1
ATOM 1516 N N . TRP A 1 194 ? -0.758 2.297 13.338 1.00 95.25 194 TRP A N 1
ATOM 1517 C CA . TRP A 1 194 ? -1.824 3.075 13.968 1.00 95.25 194 TRP A CA 1
ATOM 1518 C C . TRP A 1 194 ? -1.260 4.126 14.918 1.00 95.25 194 TRP A C 1
ATOM 1520 O O . TRP A 1 194 ? -1.542 5.309 14.749 1.00 95.25 194 TRP A O 1
ATOM 1530 N N . ILE A 1 195 ? -0.403 3.729 15.859 1.00 93.69 195 ILE A N 1
ATOM 1531 C CA . ILE A 1 195 ? 0.171 4.644 16.854 1.00 93.69 195 ILE A CA 1
ATOM 1532 C C . ILE A 1 195 ? 0.961 5.772 16.175 1.00 93.69 195 ILE A C 1
ATOM 1534 O O . ILE A 1 195 ? 0.802 6.939 16.536 1.00 93.69 195 ILE A O 1
ATOM 1538 N N . THR A 1 196 ? 1.788 5.450 15.177 1.00 93.31 196 THR A N 1
ATOM 1539 C CA . THR A 1 196 ? 2.612 6.448 14.480 1.00 93.31 196 THR A CA 1
ATOM 1540 C C . THR A 1 196 ? 1.789 7.333 13.540 1.00 93.31 196 THR A C 1
ATOM 1542 O O . THR A 1 196 ? 1.825 8.559 13.652 1.00 93.31 196 THR A O 1
ATOM 1545 N N . LEU A 1 197 ? 1.029 6.731 12.623 1.00 93.81 197 LEU A N 1
ATOM 1546 C CA . LEU A 1 197 ? 0.329 7.436 11.550 1.00 93.81 197 LEU A CA 1
ATOM 1547 C C . LEU A 1 197 ? -0.901 8.182 12.065 1.00 93.81 197 LEU A C 1
ATOM 1549 O O . LEU A 1 197 ? -1.083 9.357 11.748 1.00 93.81 197 LEU A O 1
ATOM 1553 N N . ARG A 1 198 ? -1.731 7.540 12.899 1.00 92.06 198 ARG A N 1
ATOM 1554 C CA . ARG A 1 198 ? -2.893 8.213 13.494 1.00 92.06 198 ARG A CA 1
ATOM 1555 C C . ARG A 1 198 ? -2.457 9.301 14.461 1.00 92.06 198 ARG A C 1
ATOM 1557 O O . ARG A 1 198 ? -3.048 10.375 14.438 1.00 92.06 198 ARG A O 1
ATOM 1564 N N . GLY A 1 199 ? -1.416 9.055 15.258 1.00 91.25 199 GLY A N 1
ATOM 1565 C CA . GLY A 1 199 ? -0.844 10.068 16.144 1.00 91.25 199 GLY A CA 1
ATOM 1566 C C . GLY A 1 199 ? -0.458 11.343 15.386 1.00 91.25 199 GLY A C 1
ATOM 1567 O O . GLY A 1 199 ? -0.820 12.440 15.812 1.00 91.25 199 GLY A O 1
ATOM 1568 N N . ALA A 1 200 ? 0.189 11.198 14.224 1.00 93.69 200 ALA A N 1
ATOM 1569 C CA . ALA A 1 200 ? 0.520 12.321 13.347 1.00 93.69 200 ALA A CA 1
ATOM 1570 C C . ALA A 1 200 ? -0.734 13.017 12.779 1.00 93.69 200 ALA A C 1
ATOM 1572 O O . ALA A 1 200 ? -0.868 14.231 12.898 1.00 93.69 200 ALA A O 1
ATOM 1573 N N . ILE A 1 201 ? -1.701 12.258 12.248 1.00 93.44 201 ILE A N 1
ATOM 1574 C CA . ILE A 1 201 ? -2.946 12.808 11.675 1.00 93.44 201 ILE A CA 1
ATOM 1575 C C . ILE A 1 201 ? -3.762 13.600 12.710 1.00 93.44 201 ILE A C 1
ATOM 1577 O O . ILE A 1 201 ? -4.318 14.655 12.391 1.00 93.44 201 ILE A O 1
ATOM 1581 N N . VAL A 1 202 ? -3.847 13.101 13.947 1.00 93.38 202 VAL A N 1
ATOM 1582 C CA . VAL A 1 202 ? -4.542 13.774 15.056 1.00 93.38 202 VAL A CA 1
ATOM 1583 C C . VAL A 1 202 ? -3.825 15.070 15.428 1.00 93.38 202 VAL A C 1
ATOM 1585 O O . VAL A 1 202 ? -4.476 16.102 15.593 1.00 93.38 202 VAL A O 1
ATOM 1588 N N . ASN A 1 203 ? -2.492 15.040 15.523 1.00 93.69 203 ASN A N 1
ATOM 1589 C CA . ASN A 1 203 ? -1.691 16.229 15.808 1.00 93.69 203 ASN A CA 1
ATOM 1590 C C . ASN A 1 203 ? -1.888 17.324 14.745 1.00 93.69 203 ASN A C 1
ATOM 1592 O O . ASN A 1 203 ? -1.973 18.503 15.086 1.00 93.69 203 ASN A O 1
ATOM 1596 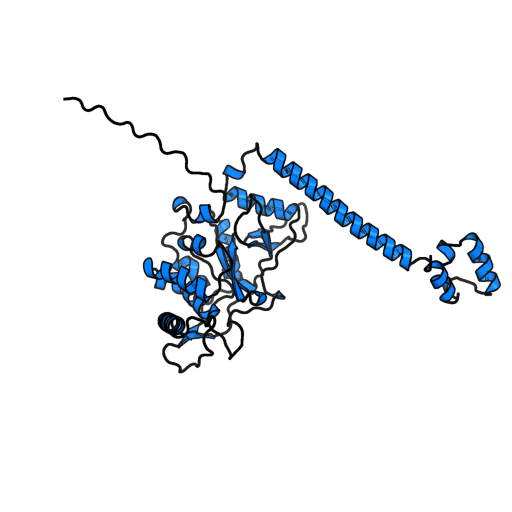N N . ASP A 1 204 ? -2.038 16.927 13.482 1.00 91.38 204 ASP A N 1
ATOM 1597 C CA . ASP A 1 204 ? -2.253 17.843 12.358 1.00 91.38 204 ASP A CA 1
ATOM 1598 C C . ASP A 1 204 ? -3.723 18.273 12.187 1.00 91.38 204 ASP A C 1
ATOM 1600 O O . ASP A 1 204 ? -4.025 19.115 11.344 1.00 91.38 204 ASP A O 1
ATOM 1604 N N . GLN A 1 205 ? -4.650 17.728 12.988 1.00 91.81 205 GLN A N 1
ATOM 1605 C CA . GLN A 1 205 ? -6.097 17.986 12.912 1.00 91.81 205 GLN A CA 1
ATOM 1606 C C . GLN A 1 205 ? -6.724 17.610 11.553 1.00 91.81 205 GLN A C 1
ATOM 1608 O O . GLN A 1 205 ? -7.715 18.204 11.123 1.00 91.81 205 GLN A O 1
ATOM 1613 N N . LEU A 1 206 ? -6.175 16.593 10.878 1.00 91.38 206 LEU A N 1
ATOM 1614 C CA . LEU A 1 206 ? -6.604 16.148 9.543 1.00 91.38 206 LEU A CA 1
ATOM 1615 C C . LEU A 1 206 ? -7.430 14.853 9.554 1.00 91.38 206 LEU A C 1
ATOM 1617 O O . LEU A 1 206 ? -7.616 14.229 8.509 1.00 91.38 206 LEU A O 1
ATOM 1621 N N . GLU A 1 207 ? -7.970 14.454 10.708 1.00 91.25 207 GLU A N 1
ATOM 1622 C CA . GLU A 1 207 ? -8.704 13.189 10.875 1.00 91.25 207 GLU A CA 1
ATOM 1623 C C . GLU A 1 207 ? -9.862 13.025 9.884 1.00 91.25 207 GLU A C 1
ATOM 1625 O O . GLU A 1 207 ? -9.995 11.973 9.269 1.00 91.25 207 GLU A O 1
ATOM 1630 N N . GLN A 1 208 ? -10.662 14.076 9.675 1.00 89.56 208 GLN A N 1
ATOM 1631 C CA . GLN A 1 208 ? -11.785 14.032 8.729 1.00 89.56 208 GLN A CA 1
ATOM 1632 C C . GLN A 1 208 ? -11.322 13.883 7.276 1.00 89.56 208 GLN A C 1
ATOM 1634 O O . GLN A 1 208 ? -12.000 13.264 6.464 1.00 89.56 208 GLN A O 1
ATOM 1639 N N . GLN A 1 209 ? -10.168 14.455 6.927 1.00 88.94 209 GLN A N 1
ATOM 1640 C CA . GLN A 1 209 ? -9.636 14.372 5.565 1.00 88.94 209 GLN A CA 1
ATOM 1641 C C . GLN A 1 209 ? -8.965 13.020 5.303 1.00 88.94 209 GLN A C 1
ATOM 1643 O O . GLN A 1 209 ? -8.973 12.549 4.169 1.00 88.94 209 GLN A O 1
ATOM 1648 N N . CYS A 1 210 ? -8.412 12.398 6.348 1.00 92.19 210 CYS A N 1
ATOM 1649 C CA . CYS A 1 210 ? -7.728 11.107 6.300 1.00 92.19 210 CYS A CA 1
ATOM 1650 C C . CYS A 1 210 ? -8.620 9.927 6.721 1.00 92.19 210 CYS A C 1
ATOM 1652 O O . CYS A 1 210 ? -8.102 8.847 7.010 1.00 92.19 210 CYS A O 1
ATOM 1654 N N . GLU A 1 211 ? -9.943 10.106 6.748 1.00 93.06 211 GLU A N 1
ATOM 1655 C CA . GLU A 1 211 ? -10.902 9.072 7.155 1.00 93.06 211 GLU A CA 1
ATOM 1656 C C . GLU A 1 211 ? -10.698 7.730 6.415 1.00 93.06 211 GLU A C 1
ATOM 1658 O O . GLU A 1 211 ? -10.610 6.708 7.096 1.00 93.06 211 GLU A O 1
ATOM 1663 N N . PRO A 1 212 ? -10.480 7.681 5.081 1.00 94.31 212 PRO A N 1
ATOM 1664 C CA . PRO A 1 212 ? -10.187 6.428 4.370 1.00 94.31 212 PRO A CA 1
ATOM 1665 C C . PRO A 1 212 ? -8.982 5.666 4.897 1.00 94.31 212 PRO A C 1
ATOM 1667 O O . PRO A 1 212 ? -9.012 4.443 5.014 1.00 94.31 212 PRO A O 1
ATOM 1670 N N . LEU A 1 213 ? -7.916 6.396 5.216 1.00 95.06 213 LEU A N 1
ATOM 1671 C CA . LEU A 1 213 ? -6.678 5.822 5.720 1.00 95.06 213 LEU A CA 1
ATOM 1672 C C . LEU A 1 213 ? -6.868 5.310 7.150 1.00 95.06 213 LEU A C 1
ATOM 1674 O O . LEU A 1 213 ? -6.415 4.219 7.485 1.00 95.06 213 LEU A O 1
ATOM 1678 N N . ILE A 1 214 ? -7.603 6.056 7.976 1.00 95.56 214 ILE A N 1
ATOM 1679 C CA . ILE A 1 214 ? -7.978 5.631 9.327 1.00 95.56 214 ILE A CA 1
ATOM 1680 C C . ILE A 1 214 ? -8.839 4.362 9.269 1.00 95.56 214 ILE A C 1
ATOM 1682 O O . ILE A 1 214 ? -8.568 3.411 10.000 1.00 95.56 214 ILE A O 1
ATOM 1686 N N . ASN A 1 215 ? -9.843 4.314 8.395 1.00 95.62 215 ASN A N 1
ATOM 1687 C CA . ASN A 1 215 ? -10.731 3.159 8.254 1.00 95.62 215 ASN A CA 1
ATOM 1688 C C . ASN A 1 215 ? -9.988 1.942 7.696 1.00 95.62 215 ASN A C 1
ATOM 1690 O O . ASN A 1 215 ? -10.207 0.829 8.170 1.00 95.62 215 ASN A O 1
ATOM 1694 N N . TYR A 1 216 ? -9.030 2.149 6.789 1.00 96.25 216 TYR A N 1
ATOM 1695 C CA . TYR A 1 216 ? -8.116 1.099 6.344 1.00 96.25 216 TYR A CA 1
ATOM 1696 C C . TYR A 1 216 ? -7.294 0.517 7.505 1.00 96.25 216 TYR A C 1
ATOM 1698 O O . TYR A 1 216 ? -7.239 -0.699 7.663 1.00 96.25 216 TYR A O 1
ATOM 1706 N N . LEU A 1 217 ? -6.716 1.348 8.377 1.00 96.31 217 LEU A N 1
ATOM 1707 C CA . LEU A 1 217 ? -5.973 0.843 9.538 1.00 96.31 217 LEU A CA 1
ATOM 1708 C C . LEU A 1 217 ? -6.878 0.136 10.561 1.00 96.31 217 LEU A C 1
ATOM 1710 O O . LEU A 1 217 ? -6.497 -0.907 11.091 1.00 96.31 217 LEU A O 1
ATOM 1714 N N . ARG A 1 218 ? -8.095 0.647 10.799 1.00 95.94 218 ARG A N 1
ATOM 1715 C CA . ARG A 1 218 ? -9.103 -0.019 11.650 1.00 95.94 218 ARG A CA 1
ATOM 1716 C C . ARG A 1 218 ? -9.446 -1.410 11.117 1.00 95.94 218 ARG A C 1
ATOM 1718 O O . ARG A 1 218 ? -9.552 -2.351 11.901 1.00 95.94 218 ARG A O 1
ATOM 1725 N N . ALA A 1 219 ? -9.583 -1.538 9.798 1.00 95.50 219 ALA A N 1
ATOM 1726 C CA . ALA A 1 219 ? -9.789 -2.808 9.113 1.00 95.50 219 ALA A CA 1
ATOM 1727 C C . ALA A 1 219 ? -8.589 -3.754 9.285 1.00 95.50 219 ALA A C 1
ATOM 1729 O O . ALA A 1 219 ? -8.778 -4.903 9.681 1.00 95.50 219 ALA A O 1
ATOM 1730 N N . CYS A 1 220 ? -7.359 -3.259 9.088 1.00 95.56 220 CYS A N 1
ATOM 1731 C CA . CYS A 1 220 ? -6.130 -4.027 9.323 1.00 95.56 220 CYS A CA 1
ATOM 1732 C C . CYS A 1 220 ? -6.048 -4.586 10.754 1.00 95.56 220 CYS A C 1
ATOM 1734 O O . CYS A 1 220 ? -5.540 -5.683 10.951 1.00 95.56 220 CYS A O 1
ATOM 1736 N N . MET A 1 221 ? -6.559 -3.851 11.746 1.00 95.75 221 MET A N 1
ATOM 1737 C CA . MET A 1 221 ? -6.517 -4.218 13.168 1.00 95.75 221 MET A CA 1
ATOM 1738 C C . MET A 1 221 ? -7.727 -5.024 13.656 1.00 95.75 221 MET A C 1
ATOM 1740 O O . MET A 1 221 ? -7.814 -5.329 14.844 1.00 95.75 221 MET A O 1
ATOM 1744 N N . SER A 1 222 ? -8.672 -5.358 12.777 1.00 94.88 222 SER A N 1
ATOM 1745 C CA . SER A 1 222 ? -9.902 -6.068 13.141 1.00 94.88 222 SER A CA 1
ATOM 1746 C C . SER A 1 222 ? -9.955 -7.447 12.482 1.00 94.88 222 SER A C 1
ATOM 1748 O O . SER A 1 222 ? -9.548 -7.596 11.328 1.00 94.88 222 SER A O 1
ATOM 1750 N N . ARG A 1 223 ? -10.486 -8.449 13.196 1.00 94.38 223 ARG A N 1
ATOM 1751 C CA . ARG A 1 223 ? -10.643 -9.829 12.697 1.00 94.38 223 ARG A CA 1
ATOM 1752 C C . ARG A 1 223 ? -12.113 -10.257 12.576 1.00 94.38 223 ARG A C 1
ATOM 1754 O O . ARG A 1 223 ? -12.908 -9.933 13.463 1.00 94.38 223 ARG A O 1
ATOM 1761 N N . PRO A 1 224 ? -12.482 -11.036 11.540 1.00 92.19 224 PRO A N 1
ATOM 1762 C CA . PRO A 1 224 ? -13.853 -11.506 11.333 1.00 92.19 224 PRO A CA 1
ATOM 1763 C C . PRO A 1 224 ? -14.278 -12.592 12.326 1.00 92.19 224 PRO A C 1
ATOM 1765 O O . PRO A 1 224 ? -15.445 -12.641 12.716 1.00 92.19 224 PRO A O 1
ATOM 1768 N N . THR A 1 225 ? -13.360 -13.468 12.743 1.00 90.12 225 THR A N 1
ATOM 1769 C CA . THR A 1 225 ? -13.624 -14.547 13.707 1.00 90.12 225 THR A CA 1
ATOM 1770 C C . THR A 1 225 ? -12.462 -14.694 14.701 1.00 90.12 225 THR A C 1
ATOM 1772 O O . THR A 1 225 ? -11.387 -14.129 14.479 1.00 90.12 225 THR A O 1
ATOM 1775 N N . PRO A 1 226 ? -12.644 -15.378 15.850 1.00 88.06 226 PRO A N 1
ATOM 1776 C CA . PRO A 1 226 ? -11.556 -15.570 16.804 1.00 88.06 226 PRO A CA 1
ATOM 1777 C C . PRO A 1 226 ? -10.441 -16.420 16.181 1.00 88.06 226 PRO A C 1
ATOM 1779 O O . PRO A 1 226 ? -10.727 -17.470 15.609 1.00 88.06 226 PRO A O 1
ATOM 1782 N N . ASN A 1 227 ? -9.185 -16.002 16.360 1.00 86.06 227 ASN A N 1
ATOM 1783 C CA . ASN A 1 227 ? -7.981 -16.619 15.774 1.00 86.06 227 ASN A CA 1
ATOM 1784 C C . ASN A 1 227 ? -7.867 -16.533 14.243 1.00 86.06 227 ASN A C 1
ATOM 1786 O O . ASN A 1 227 ? -7.026 -17.220 13.670 1.00 86.06 227 ASN A O 1
ATOM 1790 N N . ASP A 1 228 ? -8.693 -15.714 13.597 1.00 89.56 228 ASP A N 1
ATOM 1791 C CA . ASP A 1 228 ? -8.538 -15.396 12.180 1.00 89.56 228 ASP A CA 1
ATOM 1792 C C . ASP A 1 228 ? -7.546 -14.249 11.975 1.00 89.56 228 ASP A C 1
ATOM 1794 O O . ASP A 1 228 ? -7.261 -13.482 12.907 1.00 89.56 228 ASP A O 1
ATOM 1798 N N . LEU A 1 229 ? -7.069 -14.114 10.740 1.00 92.25 229 LEU A N 1
ATOM 1799 C CA . LEU A 1 229 ? -6.277 -12.966 10.317 1.00 92.25 229 LEU A CA 1
ATOM 1800 C C . LEU A 1 229 ? -7.152 -11.707 10.192 1.00 92.25 229 LEU A C 1
ATOM 1802 O O . LEU A 1 229 ? -8.359 -11.709 10.451 1.00 92.25 229 LEU A O 1
ATOM 1806 N N . SER A 1 230 ? -6.529 -10.593 9.813 1.00 93.62 230 SER A N 1
ATOM 1807 C CA . SER A 1 230 ? -7.239 -9.344 9.539 1.00 93.62 230 SER A CA 1
ATOM 1808 C C . SER A 1 230 ? -8.333 -9.512 8.473 1.00 93.62 230 SER A C 1
ATOM 1810 O O . SER A 1 230 ? -8.191 -10.298 7.539 1.00 93.62 230 SER A O 1
ATOM 1812 N N . HIS A 1 231 ? -9.377 -8.677 8.527 1.00 90.81 231 HIS A N 1
ATOM 1813 C CA . HIS A 1 231 ? -10.353 -8.522 7.437 1.00 90.81 231 HIS A CA 1
ATOM 1814 C C . HIS A 1 231 ? -9.737 -8.239 6.058 1.00 90.81 231 HIS A C 1
ATOM 1816 O O . HIS A 1 231 ? -10.403 -8.458 5.044 1.00 90.81 231 HIS A O 1
ATOM 1822 N N . LEU A 1 232 ? -8.512 -7.710 6.021 1.00 93.81 232 LEU A N 1
ATOM 1823 C CA . LEU A 1 232 ? -7.788 -7.380 4.794 1.00 93.81 232 LEU A CA 1
ATOM 1824 C C . LEU A 1 232 ? -6.721 -8.411 4.415 1.00 93.81 232 LEU A C 1
ATOM 1826 O O . LEU A 1 232 ? -5.934 -8.145 3.509 1.00 93.81 232 LEU A O 1
ATOM 1830 N N . ALA A 1 233 ? -6.690 -9.570 5.077 1.00 92.12 233 ALA A N 1
ATOM 1831 C CA . ALA A 1 233 ? -5.885 -10.693 4.621 1.00 92.12 233 ALA A CA 1
ATOM 1832 C C . ALA A 1 233 ? -6.339 -11.123 3.215 1.00 92.12 233 ALA A C 1
ATOM 1834 O O . ALA A 1 233 ? -7.533 -11.297 2.954 1.00 92.12 233 ALA A O 1
ATOM 1835 N N . LEU A 1 234 ? -5.369 -11.229 2.312 1.00 88.94 234 LEU A N 1
ATOM 1836 C CA . LEU A 1 234 ? -5.522 -11.696 0.941 1.00 88.94 234 LEU A CA 1
ATOM 1837 C C . LEU A 1 234 ? -4.607 -12.893 0.747 1.00 88.94 234 LEU A C 1
ATOM 1839 O O . LEU A 1 234 ? -3.460 -12.829 1.192 1.00 88.94 234 LEU A O 1
ATOM 1843 N N . ASP A 1 235 ? -5.088 -13.887 0.001 1.00 85.56 235 ASP A N 1
ATOM 1844 C CA . ASP A 1 235 ? -4.279 -15.027 -0.416 1.00 85.56 235 ASP A CA 1
ATOM 1845 C C . ASP A 1 235 ? -3.005 -14.545 -1.136 1.00 85.56 235 ASP A C 1
ATOM 1847 O O . ASP A 1 235 ? -3.012 -13.549 -1.871 1.00 85.56 235 ASP A O 1
ATOM 1851 N N . SER A 1 236 ? -1.906 -15.281 -0.970 1.00 79.56 236 SER A N 1
ATOM 1852 C CA . SER A 1 236 ? -0.605 -14.941 -1.566 1.00 79.56 236 SER A CA 1
ATOM 1853 C C . SER A 1 236 ? -0.629 -14.741 -3.089 1.00 79.56 236 SER A C 1
ATOM 1855 O O . SER A 1 236 ? 0.126 -13.911 -3.596 1.00 79.56 236 SER A O 1
ATOM 1857 N N . ASP A 1 237 ? -1.528 -15.421 -3.807 1.00 82.50 237 ASP A N 1
ATOM 1858 C CA . ASP A 1 237 ? -1.714 -15.274 -5.259 1.00 82.50 237 ASP A CA 1
ATOM 1859 C C . ASP A 1 237 ? -2.298 -13.905 -5.663 1.00 82.50 237 ASP A C 1
ATOM 1861 O O . ASP A 1 237 ? -2.079 -13.446 -6.786 1.00 82.50 237 ASP A O 1
ATOM 1865 N N . ASP A 1 238 ? -3.028 -13.243 -4.762 1.00 86.69 238 ASP A N 1
ATOM 1866 C CA . ASP A 1 238 ? -3.616 -11.925 -5.003 1.00 86.69 238 ASP A CA 1
ATOM 1867 C C . ASP A 1 238 ? -2.687 -10.779 -4.585 1.00 86.69 238 ASP A C 1
ATOM 1869 O O . ASP A 1 238 ? -2.944 -9.638 -4.968 1.00 86.69 238 ASP A O 1
ATOM 1873 N N . LEU A 1 239 ? -1.614 -11.046 -3.831 1.00 89.00 239 LEU A N 1
ATOM 1874 C CA . LEU A 1 239 ? -0.688 -10.027 -3.332 1.00 89.00 239 LEU A CA 1
ATOM 1875 C C . LEU A 1 239 ? 0.328 -9.558 -4.395 1.00 89.00 239 LEU A C 1
ATOM 1877 O O . LEU A 1 239 ? 0.686 -10.298 -5.319 1.00 89.00 239 LEU A O 1
ATOM 1881 N N . PRO A 1 240 ? 0.867 -8.327 -4.260 1.00 91.62 240 PRO A N 1
ATOM 1882 C CA . PRO A 1 240 ? 1.945 -7.855 -5.120 1.00 91.62 240 PRO A CA 1
ATOM 1883 C C . PRO A 1 240 ? 3.157 -8.791 -5.067 1.00 91.62 240 PRO A C 1
ATOM 1885 O O . PRO A 1 240 ? 3.775 -8.981 -4.019 1.00 91.62 240 PRO A O 1
ATOM 1888 N N . THR A 1 241 ? 3.522 -9.355 -6.217 1.00 89.25 241 THR A N 1
ATOM 1889 C CA . THR A 1 241 ? 4.611 -10.335 -6.315 1.00 89.25 241 THR A CA 1
ATOM 1890 C C . THR A 1 241 ? 5.867 -9.683 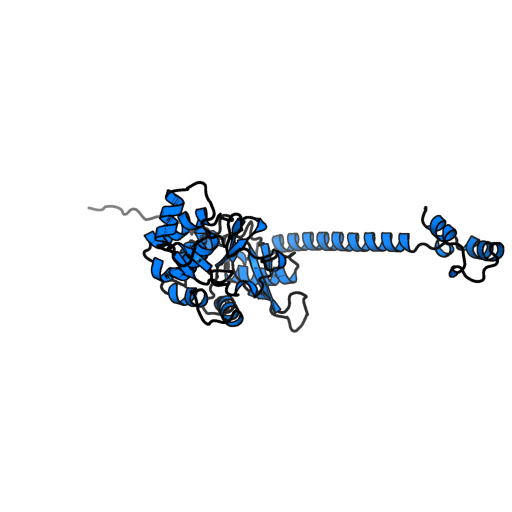-6.875 1.00 89.25 241 THR A C 1
ATOM 1892 O O . THR A 1 241 ? 5.848 -9.140 -7.982 1.00 89.25 241 THR A O 1
ATOM 1895 N N . VAL A 1 242 ? 6.974 -9.754 -6.127 1.00 89.75 242 VAL A N 1
ATOM 1896 C CA . VAL A 1 242 ? 8.282 -9.246 -6.568 1.00 89.75 242 VAL A CA 1
ATOM 1897 C C . VAL A 1 242 ? 8.749 -10.008 -7.806 1.00 89.75 242 VAL A C 1
ATOM 1899 O O . VAL A 1 242 ? 8.786 -11.239 -7.818 1.00 89.75 242 VAL A O 1
ATOM 1902 N N . VAL A 1 243 ? 9.148 -9.271 -8.840 1.00 89.06 243 VAL A N 1
ATOM 1903 C CA . VAL A 1 243 ? 9.601 -9.842 -10.110 1.00 89.06 243 VAL A CA 1
ATOM 1904 C C . VAL A 1 243 ? 11.101 -9.707 -10.305 1.00 89.06 243 VAL A C 1
ATOM 1906 O O . VAL A 1 243 ? 11.741 -8.755 -9.857 1.00 89.06 243 VAL A O 1
ATOM 1909 N N . ALA A 1 244 ? 11.667 -10.662 -11.042 1.00 86.56 244 ALA A N 1
ATOM 1910 C CA . ALA A 1 244 ? 13.029 -10.545 -11.530 1.00 86.56 244 ALA A CA 1
ATOM 1911 C C . ALA A 1 244 ? 13.118 -9.408 -12.558 1.00 86.56 244 ALA A C 1
ATOM 1913 O O . ALA A 1 244 ? 12.356 -9.357 -13.523 1.00 86.56 244 ALA A O 1
ATOM 1914 N N . LEU A 1 245 ? 14.076 -8.510 -12.350 1.00 85.94 245 LEU A N 1
ATOM 1915 C CA . LEU A 1 245 ? 14.306 -7.370 -13.224 1.00 85.94 245 LEU A CA 1
ATOM 1916 C C . LEU A 1 245 ? 15.078 -7.790 -14.477 1.00 85.94 245 LEU A C 1
ATOM 1918 O O . LEU A 1 245 ? 16.240 -8.193 -14.398 1.00 85.94 245 LEU A O 1
ATOM 1922 N N . ASP A 1 246 ? 14.451 -7.649 -15.640 1.00 85.81 246 ASP A N 1
ATOM 1923 C CA . ASP A 1 246 ? 15.118 -7.779 -16.935 1.00 85.81 246 ASP A CA 1
ATOM 1924 C C . ASP A 1 246 ? 15.522 -6.397 -17.501 1.00 85.81 246 ASP A C 1
ATOM 1926 O O . ASP A 1 246 ? 15.112 -5.364 -16.958 1.00 85.81 246 ASP A O 1
ATOM 1930 N N . PRO A 1 247 ? 16.350 -6.331 -18.565 1.00 85.12 247 PRO A N 1
ATOM 1931 C CA . PRO A 1 247 ? 16.849 -5.056 -19.082 1.00 85.12 247 PRO A CA 1
ATOM 1932 C C . PRO A 1 247 ? 15.740 -4.066 -19.464 1.00 85.12 247 PRO A C 1
ATOM 1934 O O . PRO A 1 247 ? 15.918 -2.854 -19.331 1.00 85.12 247 PRO A O 1
ATOM 1937 N N . ASP A 1 248 ? 14.602 -4.571 -19.934 1.00 86.62 248 ASP A N 1
ATOM 1938 C CA . ASP A 1 248 ? 13.503 -3.762 -20.438 1.00 86.62 248 ASP A CA 1
ATOM 1939 C C . ASP A 1 248 ? 12.717 -3.128 -19.294 1.00 86.62 248 ASP A C 1
ATOM 1941 O O . ASP A 1 248 ? 12.425 -1.926 -19.328 1.00 86.62 248 ASP A O 1
ATOM 1945 N N . LEU A 1 249 ? 12.436 -3.911 -18.252 1.00 86.56 249 LEU A N 1
ATOM 1946 C CA . LEU A 1 249 ? 11.800 -3.418 -17.036 1.00 86.56 249 LEU A CA 1
ATOM 1947 C C . LEU A 1 249 ? 12.727 -2.463 -16.266 1.00 86.56 249 LEU A C 1
ATOM 1949 O O . LEU A 1 249 ? 12.275 -1.416 -15.799 1.00 86.56 249 LEU A O 1
ATOM 1953 N N . ILE A 1 250 ? 14.036 -2.747 -16.212 1.00 88.12 250 ILE A N 1
ATOM 1954 C CA . ILE A 1 250 ? 15.039 -1.838 -15.626 1.00 88.12 250 ILE A CA 1
ATOM 1955 C C . ILE A 1 250 ? 15.032 -0.494 -16.353 1.00 88.12 250 ILE A C 1
ATOM 1957 O O . ILE A 1 250 ? 14.993 0.552 -15.706 1.00 88.12 250 ILE A O 1
ATOM 1961 N N . ALA A 1 251 ? 15.061 -0.500 -17.688 1.00 87.00 251 ALA A N 1
ATOM 1962 C CA . ALA A 1 251 ? 15.046 0.727 -18.477 1.00 87.00 251 ALA A CA 1
ATOM 1963 C C . ALA A 1 251 ? 13.754 1.529 -18.258 1.00 87.00 251 ALA A C 1
ATOM 1965 O O . ALA A 1 251 ? 13.802 2.755 -18.130 1.00 87.00 251 ALA A O 1
ATOM 1966 N N . HIS A 1 252 ? 12.607 0.847 -18.177 1.00 88.38 252 HIS A N 1
ATOM 1967 C CA . HIS A 1 252 ? 11.330 1.482 -17.873 1.00 88.38 252 HIS A CA 1
ATOM 1968 C C . HIS A 1 252 ? 11.336 2.145 -16.487 1.00 88.38 252 HIS A C 1
ATOM 1970 O O . HIS A 1 252 ? 11.041 3.335 -16.386 1.00 88.38 252 HIS A O 1
ATOM 1976 N N . ARG A 1 253 ? 11.738 1.422 -15.436 1.00 89.06 253 ARG A N 1
ATOM 1977 C CA . ARG A 1 253 ? 11.745 1.938 -14.057 1.00 89.06 253 ARG A CA 1
ATOM 1978 C C . ARG A 1 253 ? 12.805 3.010 -13.819 1.00 89.06 253 ARG A C 1
ATOM 1980 O O . ARG A 1 253 ? 12.532 3.980 -13.120 1.00 89.06 253 ARG A O 1
ATOM 1987 N N . ARG A 1 254 ? 13.975 2.917 -14.462 1.00 88.25 254 ARG A N 1
ATOM 1988 C CA . ARG A 1 254 ? 14.992 3.983 -14.420 1.00 88.25 254 ARG A CA 1
ATOM 1989 C C . ARG A 1 254 ? 14.491 5.295 -15.011 1.00 88.25 254 ARG A C 1
ATOM 1991 O O . ARG A 1 254 ? 14.854 6.345 -14.500 1.00 88.25 254 ARG A O 1
ATOM 1998 N N . ARG A 1 255 ? 13.652 5.259 -16.051 1.00 86.69 255 ARG A N 1
ATOM 1999 C CA . ARG A 1 255 ? 13.048 6.482 -16.602 1.00 86.69 255 ARG A CA 1
ATOM 2000 C C . ARG A 1 255 ? 12.227 7.213 -15.541 1.00 86.69 255 ARG A C 1
ATOM 2002 O O . ARG A 1 255 ? 12.446 8.398 -15.340 1.00 86.69 255 ARG A O 1
ATOM 2009 N N . LEU A 1 256 ? 11.365 6.481 -14.835 1.00 86.81 256 LEU A N 1
ATOM 2010 C CA . LEU A 1 256 ? 10.543 7.027 -13.752 1.00 86.81 256 LEU A CA 1
ATOM 2011 C C . LEU A 1 256 ? 11.409 7.562 -12.608 1.00 86.81 256 LEU A C 1
ATOM 2013 O O . LEU A 1 256 ? 11.147 8.634 -12.078 1.00 86.81 256 LEU A O 1
ATOM 2017 N N . LEU A 1 257 ? 12.483 6.844 -12.275 1.00 87.44 257 LEU A N 1
ATOM 2018 C CA . LEU A 1 257 ? 13.447 7.292 -11.277 1.00 87.44 257 LEU A CA 1
ATOM 2019 C C . LEU A 1 257 ? 14.127 8.610 -11.680 1.00 87.44 257 LEU A C 1
ATOM 2021 O O . LEU A 1 257 ? 14.337 9.470 -10.837 1.00 87.44 257 LEU A O 1
ATOM 2025 N N . TYR A 1 258 ? 14.475 8.795 -12.954 1.00 85.44 258 TYR A N 1
ATOM 2026 C CA . TYR A 1 258 ? 15.102 10.033 -13.429 1.00 85.44 258 TYR A CA 1
ATOM 2027 C C . TYR A 1 258 ? 14.127 11.205 -13.553 1.00 85.44 258 TYR A C 1
ATOM 2029 O O . TYR A 1 258 ? 14.568 12.352 -13.503 1.00 85.44 258 TYR A O 1
ATOM 2037 N N . GLU A 1 259 ? 12.832 10.934 -13.710 1.00 83.19 259 GLU A N 1
ATOM 2038 C CA . GLU A 1 259 ? 11.786 11.954 -13.597 1.00 83.19 259 GLU A CA 1
ATOM 2039 C C . GLU A 1 259 ? 11.693 12.473 -12.155 1.00 83.19 259 GLU A C 1
ATOM 2041 O O . GLU A 1 259 ? 11.644 13.684 -11.952 1.00 83.19 259 GLU A O 1
ATOM 2046 N N . ASP A 1 260 ? 11.766 11.574 -11.168 1.00 82.62 260 ASP A N 1
ATOM 2047 C CA . ASP A 1 260 ? 11.699 11.925 -9.742 1.00 82.62 260 ASP A CA 1
ATOM 2048 C C . ASP A 1 260 ? 13.013 12.537 -9.223 1.00 82.62 260 ASP A C 1
ATOM 2050 O O . ASP A 1 260 ? 13.010 13.483 -8.436 1.00 82.62 260 ASP A O 1
ATOM 2054 N N . PHE A 1 261 ? 14.154 12.031 -9.701 1.00 83.94 261 PHE A N 1
ATOM 2055 C CA . PHE A 1 261 ? 15.499 12.441 -9.292 1.00 83.94 261 PHE A CA 1
ATOM 2056 C C . PHE A 1 261 ? 16.354 12.842 -10.508 1.00 83.94 261 PHE A C 1
ATOM 2058 O O . PHE A 1 261 ? 17.272 12.111 -10.907 1.00 83.94 261 PHE A O 1
ATOM 2065 N N . PRO A 1 262 ? 16.140 14.038 -11.095 1.00 81.62 262 PRO A N 1
ATOM 2066 C CA . PRO A 1 262 ? 16.860 14.464 -12.299 1.00 81.62 262 PRO A CA 1
ATOM 2067 C C . PRO A 1 262 ? 18.388 14.489 -12.149 1.00 81.62 262 PRO A C 1
ATOM 2069 O O . PRO A 1 262 ? 19.120 14.313 -13.121 1.00 81.62 262 PRO A O 1
ATOM 2072 N N . HIS A 1 263 ? 18.899 14.673 -10.930 1.00 77.12 263 HIS A N 1
ATOM 2073 C CA . HIS A 1 263 ? 20.336 14.704 -10.650 1.00 77.12 263 HIS A CA 1
ATOM 2074 C C . HIS A 1 263 ? 21.016 13.325 -10.754 1.00 77.12 263 HIS A C 1
ATOM 2076 O O . HIS A 1 263 ? 22.236 13.267 -10.926 1.00 77.12 263 HIS A O 1
ATOM 2082 N N . PHE A 1 264 ? 20.261 12.221 -10.724 1.00 77.19 264 PHE A N 1
ATOM 2083 C CA . PHE A 1 264 ? 20.784 10.889 -11.053 1.00 77.19 264 PHE A CA 1
ATOM 2084 C C . PHE A 1 264 ? 21.097 10.728 -12.544 1.00 77.19 264 PHE A C 1
ATOM 2086 O O . PHE A 1 264 ? 21.842 9.830 -12.929 1.00 77.19 264 PHE A O 1
ATOM 2093 N N . ASN A 1 265 ? 20.604 11.633 -13.393 1.00 71.31 265 ASN A N 1
ATOM 2094 C CA . ASN A 1 265 ? 20.892 11.636 -14.823 1.00 71.31 265 ASN A CA 1
ATOM 2095 C C . ASN A 1 265 ? 22.289 12.211 -15.171 1.00 71.31 265 ASN A C 1
ATOM 2097 O O . ASN A 1 265 ? 22.630 12.361 -16.344 1.00 71.31 265 ASN A O 1
ATOM 2101 N N . ASN A 1 266 ? 23.127 12.548 -14.181 1.00 60.00 266 ASN A N 1
ATOM 2102 C CA . ASN A 1 266 ? 24.455 13.110 -14.431 1.00 60.00 266 ASN A CA 1
ATOM 2103 C C . ASN A 1 266 ? 25.392 12.096 -15.119 1.00 60.00 266 ASN A C 1
ATOM 2105 O O . ASN A 1 266 ? 25.805 11.084 -14.550 1.00 60.00 266 ASN A O 1
ATOM 2109 N N . ALA A 1 267 ? 25.780 12.427 -16.353 1.00 52.78 267 ALA A N 1
ATOM 2110 C CA . ALA A 1 267 ? 26.411 11.550 -17.342 1.00 52.78 267 ALA A CA 1
ATOM 2111 C C . ALA A 1 267 ? 27.752 10.885 -16.963 1.00 52.78 267 ALA A C 1
ATOM 2113 O O . ALA A 1 267 ? 28.225 10.011 -17.687 1.00 52.78 267 ALA A O 1
ATOM 2114 N N . VAL A 1 268 ? 28.369 11.255 -15.840 1.00 48.50 268 VAL A N 1
ATOM 2115 C CA . VAL A 1 268 ? 29.679 10.733 -15.413 1.00 48.50 268 VAL A CA 1
ATOM 2116 C C . VAL A 1 268 ? 29.551 9.407 -14.637 1.00 48.50 268 VAL A C 1
ATOM 2118 O O . VAL A 1 268 ? 30.468 8.591 -14.680 1.00 48.50 268 VAL A O 1
ATOM 2121 N N . GLY A 1 269 ? 28.394 9.125 -14.018 1.00 50.47 269 GLY A N 1
ATOM 2122 C CA . GLY A 1 269 ? 28.100 7.831 -13.371 1.00 50.47 269 GLY A CA 1
ATOM 2123 C C . GLY A 1 269 ? 27.627 6.732 -14.338 1.00 50.47 269 GLY A C 1
ATOM 2124 O O . GLY A 1 269 ? 27.766 5.539 -14.054 1.00 50.47 269 GLY A O 1
ATOM 2125 N N . HIS A 1 270 ? 27.133 7.121 -15.521 1.00 51.19 270 HIS A N 1
ATOM 2126 C CA . HIS A 1 270 ? 26.561 6.210 -16.525 1.00 51.19 270 HIS A CA 1
ATOM 2127 C C . HIS A 1 270 ? 27.565 5.199 -17.075 1.00 51.19 270 HIS A C 1
ATOM 2129 O O . HIS A 1 270 ? 27.177 4.079 -17.403 1.00 51.19 270 HIS A O 1
ATOM 2135 N N . ALA A 1 271 ? 28.855 5.538 -17.131 1.00 47.75 271 ALA A N 1
ATOM 2136 C CA . ALA A 1 271 ? 29.877 4.598 -17.579 1.00 47.75 271 ALA A CA 1
ATOM 2137 C C . ALA A 1 271 ? 30.039 3.424 -16.598 1.00 47.75 271 ALA A C 1
ATOM 2139 O O . ALA A 1 271 ? 30.123 2.280 -17.028 1.00 47.75 271 ALA A O 1
ATOM 2140 N N . GLN A 1 272 ? 30.017 3.670 -15.285 1.00 45.31 272 GLN A N 1
ATOM 2141 C CA . GLN A 1 272 ? 30.239 2.620 -14.284 1.00 45.31 272 GLN A CA 1
ATOM 2142 C C . GLN A 1 272 ? 28.994 1.753 -14.058 1.00 45.31 272 GLN A C 1
ATOM 2144 O O . GLN A 1 272 ? 29.104 0.529 -14.058 1.00 45.31 272 GLN A O 1
ATOM 2149 N N . ALA A 1 273 ? 27.799 2.346 -13.957 1.00 49.69 273 ALA A N 1
ATOM 2150 C CA . ALA A 1 273 ? 26.562 1.584 -13.751 1.00 49.69 273 ALA A CA 1
ATOM 2151 C C . ALA A 1 273 ? 26.155 0.753 -14.984 1.00 49.69 273 ALA A C 1
ATOM 2153 O O . ALA A 1 273 ? 25.616 -0.347 -14.841 1.00 49.69 273 ALA A O 1
ATOM 2154 N N . THR A 1 274 ? 26.444 1.241 -16.197 1.00 53.44 274 THR A N 1
ATOM 2155 C CA . THR A 1 274 ? 26.229 0.470 -17.434 1.00 53.44 274 THR A CA 1
ATOM 2156 C C . THR A 1 274 ? 27.221 -0.686 -17.540 1.00 53.44 274 THR A C 1
ATOM 2158 O O . THR A 1 274 ? 26.818 -1.780 -17.917 1.00 53.44 274 THR A O 1
ATOM 2161 N N . LEU A 1 275 ? 28.486 -0.500 -17.140 1.00 52.38 275 LEU A N 1
ATOM 2162 C CA . LEU A 1 275 ? 29.482 -1.579 -17.121 1.00 52.38 275 LEU A CA 1
ATOM 2163 C C . LEU A 1 275 ? 29.140 -2.676 -16.099 1.00 52.38 275 LEU A C 1
ATOM 2165 O O . LEU A 1 275 ? 29.273 -3.858 -16.410 1.00 52.38 275 LEU A O 1
ATOM 2169 N N . VAL A 1 276 ? 28.643 -2.314 -14.911 1.00 52.44 276 VAL A N 1
ATOM 2170 C CA . VAL A 1 276 ? 28.198 -3.290 -13.897 1.00 52.44 276 VAL A CA 1
ATOM 2171 C C . VAL A 1 276 ? 26.938 -4.027 -14.358 1.00 52.44 276 VAL A C 1
ATOM 2173 O O . VAL A 1 276 ? 26.876 -5.248 -14.258 1.00 52.44 276 VAL A O 1
ATOM 2176 N N . SER A 1 277 ? 25.964 -3.323 -14.943 1.00 49.44 277 SER A N 1
ATOM 2177 C CA . SER A 1 277 ? 24.764 -3.945 -15.519 1.00 49.44 277 SER A CA 1
ATOM 2178 C C . SER A 1 277 ? 25.100 -4.863 -16.699 1.00 49.44 277 SER A C 1
ATOM 2180 O O . SER A 1 277 ? 24.569 -5.965 -16.767 1.00 49.44 277 SER A O 1
ATOM 2182 N N . GLN A 1 278 ? 26.036 -4.487 -17.576 1.00 56.00 278 GLN A N 1
ATOM 2183 C CA . GLN A 1 278 ? 26.537 -5.359 -18.645 1.00 56.00 278 GLN A CA 1
ATOM 2184 C C . GLN A 1 278 ? 27.261 -6.595 -18.091 1.00 56.00 278 GLN A C 1
ATOM 2186 O O . GLN A 1 278 ? 27.070 -7.691 -18.613 1.00 56.00 278 GLN A O 1
ATOM 2191 N N . GLY A 1 279 ? 28.033 -6.446 -17.009 1.00 55.00 279 GLY A N 1
ATOM 2192 C CA . GLY A 1 279 ? 28.669 -7.566 -16.308 1.00 55.00 279 GLY A CA 1
ATOM 2193 C C . GLY A 1 279 ? 27.657 -8.529 -15.676 1.00 55.00 279 GLY A C 1
ATOM 2194 O O . GLY A 1 279 ? 27.788 -9.742 -15.818 1.00 55.00 279 GLY A O 1
ATOM 2195 N N . ILE A 1 280 ? 26.602 -8.003 -15.047 1.00 58.81 280 ILE A N 1
ATOM 2196 C CA . ILE A 1 280 ? 25.505 -8.802 -14.478 1.00 58.81 280 ILE A CA 1
ATOM 2197 C C . ILE A 1 280 ? 24.659 -9.448 -15.584 1.00 58.81 280 ILE A C 1
ATOM 2199 O O . ILE A 1 280 ? 24.233 -10.592 -15.428 1.00 58.81 280 ILE A O 1
ATOM 2203 N N . HIS A 1 281 ? 24.444 -8.776 -16.720 1.00 55.03 281 HIS A N 1
ATOM 2204 C CA . HIS A 1 281 ? 23.773 -9.362 -17.884 1.00 55.03 281 HIS A CA 1
ATOM 2205 C C . HIS A 1 281 ? 24.571 -10.519 -18.474 1.00 55.03 281 HIS A C 1
ATOM 2207 O O . HIS A 1 281 ? 23.987 -11.570 -18.723 1.00 55.03 281 HIS A O 1
ATOM 2213 N N . ALA A 1 282 ? 25.887 -10.362 -18.630 1.00 61.22 282 ALA A N 1
ATOM 2214 C CA . ALA A 1 282 ? 26.754 -11.448 -19.073 1.00 61.22 282 ALA A CA 1
ATOM 2215 C C . ALA A 1 282 ? 26.662 -12.646 -18.115 1.00 61.22 282 ALA A C 1
ATOM 2217 O O . ALA A 1 282 ? 26.449 -13.768 -18.565 1.00 61.22 282 ALA A O 1
ATOM 2218 N N . LEU A 1 283 ? 26.695 -12.397 -16.802 1.00 65.50 283 LEU A N 1
ATOM 2219 C CA . LEU A 1 283 ? 26.602 -13.446 -15.787 1.00 65.50 283 LEU A CA 1
ATOM 2220 C C . LEU A 1 283 ? 25.220 -14.123 -15.758 1.00 65.50 283 LEU A C 1
ATOM 2222 O O . LEU A 1 283 ? 25.119 -15.340 -15.664 1.00 65.50 283 LEU A O 1
ATOM 2226 N N . THR A 1 284 ? 24.135 -13.356 -15.869 1.00 67.19 284 THR A N 1
ATOM 2227 C CA . THR A 1 284 ? 22.761 -13.889 -15.856 1.00 67.19 284 THR A CA 1
ATOM 2228 C C . THR A 1 284 ? 22.475 -14.685 -17.126 1.00 67.19 284 THR A C 1
ATOM 2230 O O . THR A 1 284 ? 21.858 -15.749 -17.066 1.00 67.19 284 THR A O 1
ATOM 2233 N N . GLN A 1 285 ? 22.968 -14.210 -18.273 1.00 68.69 285 GLN A N 1
ATOM 2234 C CA . GLN A 1 285 ? 22.905 -14.931 -19.538 1.00 68.69 285 GLN A CA 1
ATOM 2235 C C . GLN A 1 285 ? 23.735 -16.218 -19.478 1.00 68.69 285 GLN A C 1
ATOM 2237 O O . GLN A 1 285 ? 23.266 -17.253 -19.939 1.00 68.69 285 GLN A O 1
ATOM 2242 N N . GLU A 1 286 ? 24.912 -16.192 -18.854 1.00 67.44 286 GLU A N 1
ATOM 2243 C CA . GLU A 1 286 ? 25.755 -17.372 -18.641 1.00 67.44 286 GLU A CA 1
ATOM 2244 C C . GLU A 1 286 ? 25.091 -18.394 -17.703 1.00 67.44 286 GLU A C 1
ATOM 2246 O O . GLU A 1 286 ? 25.033 -19.578 -18.026 1.00 67.44 286 GLU A O 1
ATOM 2251 N N . VAL A 1 287 ? 24.474 -17.953 -16.600 1.00 71.94 287 VAL A N 1
ATOM 2252 C CA . VAL A 1 287 ? 23.693 -18.825 -15.701 1.00 71.94 287 VAL A CA 1
ATOM 2253 C C . VAL A 1 287 ? 22.480 -19.420 -16.418 1.00 71.94 287 VAL A C 1
ATOM 2255 O O . VAL A 1 287 ? 22.161 -20.597 -16.231 1.00 71.94 287 VAL A O 1
ATOM 2258 N N . HIS A 1 288 ? 21.790 -18.634 -17.246 1.00 70.69 288 HIS A N 1
ATOM 2259 C CA . HIS A 1 288 ? 20.642 -19.107 -18.014 1.00 70.69 288 HIS A CA 1
ATOM 2260 C C . HIS A 1 288 ? 21.056 -20.131 -19.081 1.00 70.69 288 HIS A C 1
ATOM 2262 O O . HIS A 1 288 ? 20.460 -21.206 -19.163 1.00 70.69 288 HIS A O 1
ATOM 2268 N N . LEU A 1 289 ? 22.123 -19.846 -19.835 1.00 74.50 289 LEU A N 1
ATOM 2269 C CA . LEU A 1 289 ? 22.705 -20.771 -20.807 1.00 74.50 289 LEU A CA 1
ATOM 2270 C C . LEU A 1 289 ? 23.191 -22.056 -20.130 1.00 74.50 289 LEU A C 1
ATOM 2272 O O . LEU A 1 289 ? 22.875 -23.137 -20.614 1.00 74.50 289 LEU A O 1
ATOM 2276 N N . GLY A 1 290 ? 23.841 -21.961 -18.968 1.00 72.81 290 GLY A N 1
ATOM 2277 C CA . GLY A 1 290 ? 24.282 -23.125 -18.197 1.00 72.81 290 GLY A CA 1
ATOM 2278 C C . GLY A 1 290 ? 23.124 -23.993 -17.690 1.00 72.81 290 GLY A C 1
ATOM 2279 O O . GLY A 1 290 ? 23.226 -25.222 -17.671 1.00 72.81 290 GLY A O 1
ATOM 2280 N N . ARG A 1 291 ? 21.977 -23.393 -17.332 1.00 75.75 291 ARG A N 1
ATOM 2281 C CA . ARG A 1 291 ? 20.755 -24.143 -16.977 1.00 75.75 291 ARG A CA 1
ATOM 2282 C C . ARG A 1 291 ? 20.150 -24.852 -18.186 1.00 75.75 291 ARG A C 1
ATOM 2284 O O . ARG A 1 291 ? 19.754 -26.009 -18.053 1.00 75.75 291 ARG A O 1
ATOM 2291 N N . ILE A 1 292 ? 20.106 -24.191 -19.345 1.00 76.50 292 ILE A N 1
ATOM 2292 C CA . ILE A 1 292 ? 19.639 -24.796 -20.601 1.00 76.50 292 ILE A CA 1
ATOM 2293 C C . ILE A 1 292 ? 20.562 -25.945 -21.006 1.00 76.50 292 ILE A C 1
ATOM 2295 O O . ILE A 1 292 ? 20.076 -27.021 -21.340 1.00 76.50 292 ILE A O 1
ATOM 2299 N N . GLU A 1 293 ? 21.877 -25.754 -20.934 1.00 76.69 293 GLU A N 1
ATOM 2300 C CA . GLU A 1 293 ? 22.865 -26.783 -21.261 1.00 76.69 293 GLU A CA 1
ATOM 2301 C C . GLU A 1 293 ? 22.738 -27.982 -20.317 1.00 76.69 293 GLU A C 1
ATOM 2303 O O . GLU A 1 293 ? 22.589 -29.110 -20.779 1.00 76.69 293 GLU A O 1
ATOM 2308 N N . SER A 1 294 ? 22.616 -27.745 -19.007 1.00 72.12 294 SER A N 1
ATOM 2309 C CA . SER A 1 294 ? 22.375 -28.803 -18.015 1.00 72.12 294 SER A CA 1
ATOM 2310 C C . SER A 1 294 ? 21.064 -29.565 -18.263 1.00 72.12 294 SER A C 1
ATOM 2312 O O . SER A 1 294 ? 20.989 -30.775 -18.044 1.00 72.12 294 SER A O 1
ATOM 2314 N N . GLN A 1 295 ? 20.001 -28.881 -18.699 1.00 75.44 295 GLN A N 1
ATOM 2315 C CA . GLN A 1 295 ? 18.736 -29.527 -19.066 1.00 75.44 295 GLN A CA 1
ATOM 2316 C C . GLN A 1 295 ? 18.873 -30.336 -20.359 1.00 75.44 295 GLN A C 1
ATOM 2318 O O . GLN A 1 295 ? 18.432 -31.484 -20.403 1.00 75.44 295 GLN A O 1
ATOM 2323 N N . GLN A 1 296 ? 19.555 -29.798 -21.372 1.00 76.25 296 GLN A N 1
ATOM 2324 C CA . GLN A 1 296 ? 19.835 -30.507 -22.618 1.00 76.25 296 GLN A CA 1
ATOM 2325 C C . GLN A 1 296 ? 20.716 -31.737 -22.389 1.00 76.25 296 GLN A C 1
ATOM 2327 O O . GLN A 1 296 ? 20.480 -32.774 -23.004 1.00 76.25 296 GLN A O 1
ATOM 2332 N N . GLU A 1 297 ? 21.698 -31.668 -21.494 1.00 74.50 297 GLU A N 1
ATOM 2333 C CA . GLU A 1 297 ? 22.518 -32.813 -21.098 1.00 74.50 297 GLU A CA 1
ATOM 2334 C C . GLU A 1 297 ? 21.686 -33.888 -20.395 1.00 74.50 297 GLU A C 1
ATOM 2336 O O . GLU A 1 297 ? 21.802 -35.069 -20.731 1.00 74.50 297 GLU A O 1
ATOM 2341 N N . ARG A 1 298 ? 20.786 -33.496 -19.483 1.00 75.38 298 ARG A N 1
ATOM 2342 C CA . ARG A 1 298 ? 19.853 -34.425 -18.820 1.00 75.38 298 ARG A CA 1
ATOM 2343 C C . ARG A 1 298 ? 18.896 -35.080 -19.814 1.00 75.38 298 ARG A C 1
ATOM 2345 O O . ARG A 1 298 ? 18.678 -36.289 -19.737 1.00 75.38 298 ARG A O 1
ATOM 2352 N N . ASP A 1 299 ? 18.363 -34.324 -20.768 1.00 73.81 299 ASP A N 1
ATOM 2353 C CA . ASP A 1 299 ? 17.467 -34.851 -21.799 1.00 73.81 299 ASP A CA 1
ATOM 2354 C C . ASP A 1 299 ? 18.208 -35.749 -22.799 1.00 73.81 299 ASP A C 1
ATOM 2356 O O . ASP A 1 299 ? 17.697 -36.809 -23.168 1.00 73.81 299 ASP A O 1
ATOM 2360 N N . ARG A 1 300 ? 19.443 -35.396 -23.183 1.00 70.06 300 ARG A N 1
ATOM 2361 C CA . ARG A 1 300 ? 20.318 -36.255 -23.998 1.00 70.06 300 ARG A CA 1
ATOM 2362 C C . A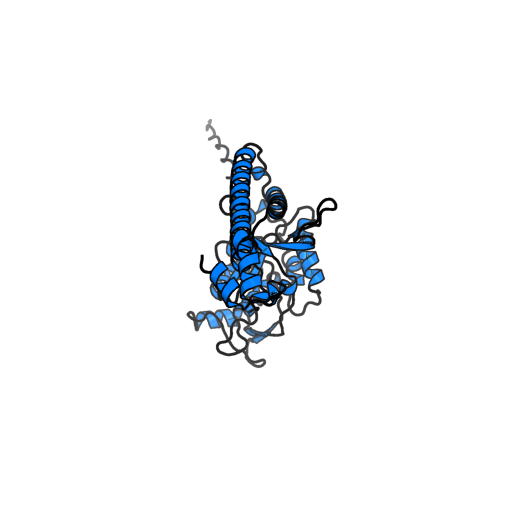RG A 1 300 ? 20.646 -37.551 -23.265 1.00 70.06 300 ARG A C 1
ATOM 2364 O O . ARG A 1 300 ? 20.523 -38.613 -23.866 1.00 70.06 300 ARG A O 1
ATOM 2371 N N . ALA A 1 301 ? 20.979 -37.490 -21.974 1.00 69.94 301 ALA A N 1
ATOM 2372 C CA . ALA A 1 301 ? 21.236 -38.667 -21.145 1.00 69.94 301 ALA A CA 1
ATOM 2373 C C . ALA A 1 301 ? 19.989 -39.561 -21.002 1.00 69.94 301 ALA A C 1
ATOM 2375 O O . ALA A 1 301 ? 20.087 -40.783 -21.126 1.00 69.94 301 ALA A O 1
ATOM 2376 N N . ARG A 1 302 ? 18.798 -38.968 -20.825 1.00 69.56 302 ARG A N 1
ATOM 2377 C CA . ARG A 1 302 ? 17.521 -39.703 -20.748 1.00 69.56 302 ARG A CA 1
ATOM 2378 C C . ARG A 1 302 ? 17.143 -40.360 -22.081 1.00 69.56 302 ARG A C 1
ATOM 2380 O O . ARG A 1 302 ? 16.565 -41.450 -22.085 1.00 69.56 302 ARG A O 1
ATOM 2387 N N . ASN A 1 303 ? 17.502 -39.742 -23.205 1.00 70.25 303 ASN A N 1
ATOM 2388 C CA . ASN A 1 303 ? 17.176 -40.217 -24.552 1.00 70.25 303 ASN A CA 1
ATOM 2389 C C . ASN A 1 303 ? 18.287 -41.053 -25.212 1.00 70.25 303 ASN A C 1
ATOM 2391 O O . ASN A 1 303 ? 18.138 -41.429 -26.376 1.00 70.25 303 ASN A O 1
ATOM 2395 N N . LYS A 1 304 ? 19.365 -41.399 -24.490 1.00 74.31 304 LYS A N 1
ATOM 2396 C CA . LYS A 1 304 ? 20.361 -42.368 -24.972 1.00 74.31 304 LYS A CA 1
ATOM 2397 C C . LYS A 1 304 ? 19.671 -43.682 -25.338 1.00 74.31 304 LYS A C 1
ATOM 2399 O O . LYS A 1 304 ? 18.956 -44.274 -24.525 1.00 74.31 304 LYS A O 1
ATOM 2404 N N . THR A 1 305 ? 19.899 -44.135 -26.567 1.00 73.31 305 THR A N 1
ATOM 2405 C CA . THR A 1 305 ? 19.438 -45.436 -27.062 1.00 73.31 305 THR A CA 1
ATOM 2406 C C . THR A 1 305 ? 20.641 -46.326 -27.331 1.00 73.31 305 THR A C 1
ATOM 2408 O O . THR A 1 305 ? 21.754 -45.851 -27.557 1.00 73.31 305 THR A O 1
ATOM 2411 N N . PHE A 1 306 ? 20.436 -47.641 -27.344 1.00 72.25 306 PHE A N 1
ATOM 2412 C CA . PHE A 1 306 ? 21.533 -48.566 -27.634 1.00 72.25 306 PHE A CA 1
ATOM 2413 C C . PHE A 1 306 ? 22.170 -48.317 -29.017 1.00 72.25 306 PHE A C 1
ATOM 2415 O O . PHE A 1 306 ? 23.378 -48.471 -29.186 1.00 72.25 306 PHE A O 1
ATOM 2422 N N . GLN A 1 307 ? 21.373 -47.871 -29.994 1.00 78.25 307 GLN A N 1
ATOM 2423 C CA . GLN A 1 307 ? 21.849 -47.525 -31.334 1.00 78.25 307 GLN A CA 1
ATOM 2424 C C . GLN A 1 307 ? 22.809 -46.326 -31.334 1.00 78.25 307 GLN A C 1
ATOM 2426 O O . GLN A 1 307 ? 23.777 -46.339 -32.092 1.00 78.25 307 GLN A O 1
ATOM 2431 N N . SER A 1 308 ? 22.559 -45.307 -30.500 1.00 75.81 308 SER A N 1
ATOM 2432 C CA . SER A 1 308 ? 23.402 -44.106 -30.443 1.00 75.81 308 SER A CA 1
ATOM 2433 C C . SER A 1 308 ? 24.737 -44.351 -29.736 1.00 75.81 308 SER A C 1
ATOM 2435 O O . SER A 1 308 ? 25.748 -43.797 -30.152 1.00 75.81 308 SER A O 1
ATOM 2437 N N . GLU A 1 309 ? 24.757 -45.195 -28.702 1.00 79.44 309 GLU A N 1
ATOM 2438 C CA . GLU A 1 309 ? 25.969 -45.485 -27.913 1.00 79.44 309 GLU A CA 1
ATOM 2439 C C . GLU A 1 309 ? 26.829 -46.612 -28.516 1.00 79.44 309 GLU A C 1
ATOM 2441 O O . GLU A 1 309 ? 28.055 -46.595 -28.402 1.00 79.44 309 GLU A O 1
ATOM 2446 N N . TYR A 1 310 ? 26.213 -47.589 -29.194 1.00 80.88 310 TYR A N 1
ATOM 2447 C CA . TYR A 1 310 ? 26.903 -48.772 -29.727 1.00 80.88 310 TYR A CA 1
ATOM 2448 C C . TYR A 1 310 ? 26.568 -49.049 -31.205 1.00 80.88 310 TYR A C 1
ATOM 2450 O O . TYR A 1 310 ? 26.096 -50.143 -31.546 1.00 80.88 310 TYR A O 1
ATOM 2458 N N . PRO A 1 311 ? 26.865 -48.112 -32.127 1.00 78.25 311 PRO A N 1
ATOM 2459 C CA . PRO A 1 311 ? 26.452 -48.213 -33.530 1.00 78.25 311 PRO A CA 1
ATOM 2460 C C . PRO A 1 311 ? 27.029 -49.445 -34.245 1.00 78.25 311 PRO A C 1
ATOM 2462 O O . PRO A 1 311 ? 26.336 -50.099 -35.022 1.00 78.25 311 PRO A O 1
ATOM 2465 N N . ALA A 1 312 ? 28.271 -49.829 -33.934 1.00 79.56 312 ALA A N 1
ATOM 2466 C CA . ALA A 1 312 ? 28.928 -50.997 -34.530 1.00 79.56 312 ALA A CA 1
ATOM 2467 C C . ALA A 1 312 ? 28.327 -52.345 -34.077 1.00 79.56 312 ALA A C 1
ATOM 2469 O O . ALA A 1 312 ? 28.452 -53.355 -34.776 1.00 79.56 312 ALA A O 1
ATOM 2470 N N . SER A 1 313 ? 27.674 -52.368 -32.912 1.00 81.00 313 SER A N 1
ATOM 2471 C CA . SER A 1 313 ? 27.105 -53.579 -32.307 1.00 81.00 313 SER A CA 1
ATOM 2472 C C . SER A 1 313 ? 25.587 -53.669 -32.473 1.00 81.00 313 SER A C 1
ATOM 2474 O O . SER A 1 313 ? 25.031 -54.754 -32.314 1.00 81.00 313 SER A O 1
ATOM 2476 N N . TYR A 1 314 ? 24.919 -52.573 -32.846 1.00 80.94 314 TYR A N 1
ATOM 2477 C CA . TYR A 1 314 ? 23.466 -52.498 -33.023 1.00 80.94 314 TYR A CA 1
ATOM 2478 C C . TYR A 1 314 ? 22.925 -53.547 -34.010 1.00 80.94 314 TYR A C 1
ATOM 2480 O O . TYR A 1 314 ? 22.049 -54.336 -33.663 1.00 80.94 314 TYR A O 1
ATOM 2488 N N . ASN A 1 315 ? 23.519 -53.648 -35.204 1.00 79.56 315 ASN A N 1
ATOM 2489 C CA . ASN A 1 315 ? 23.091 -54.617 -36.225 1.00 79.56 315 ASN A CA 1
ATOM 2490 C C . ASN A 1 315 ? 23.345 -56.078 -35.813 1.00 79.56 315 ASN A C 1
ATOM 2492 O O . ASN A 1 315 ? 22.602 -56.980 -36.206 1.00 79.56 315 ASN A O 1
ATOM 2496 N N . LYS A 1 316 ? 24.370 -56.322 -34.985 1.00 81.88 316 LYS A N 1
ATOM 2497 C CA . LYS A 1 316 ? 24.628 -57.654 -34.420 1.00 81.88 316 LYS A CA 1
ATOM 2498 C C . LYS A 1 316 ? 23.563 -58.003 -33.382 1.00 81.88 316 LYS A C 1
ATOM 2500 O O . LYS A 1 316 ? 23.045 -59.113 -33.403 1.00 81.88 316 LYS A O 1
ATOM 2505 N N . LEU A 1 317 ? 23.195 -57.048 -32.525 1.00 79.94 317 LEU A N 1
ATOM 2506 C CA . LEU A 1 317 ? 22.159 -57.229 -31.510 1.00 79.94 317 LEU A CA 1
ATOM 2507 C C . LEU A 1 317 ? 20.781 -57.504 -32.131 1.00 79.94 317 LEU A C 1
ATOM 2509 O O . LEU A 1 317 ? 20.105 -58.426 -31.686 1.00 79.94 317 LEU A O 1
ATOM 2513 N N . LEU A 1 318 ? 20.391 -56.770 -33.180 1.00 81.69 318 LEU A N 1
ATOM 2514 C CA . LEU A 1 318 ? 19.139 -57.023 -33.908 1.00 81.69 318 LEU A CA 1
ATOM 2515 C C . LEU A 1 318 ? 19.096 -58.437 -34.504 1.00 81.69 318 LEU A C 1
ATOM 2517 O O . LEU A 1 318 ? 18.083 -59.126 -34.391 1.00 81.69 318 LEU A O 1
ATOM 2521 N N . THR A 1 319 ? 20.218 -58.893 -35.069 1.00 79.75 319 THR A N 1
ATOM 2522 C CA . THR A 1 319 ? 20.351 -60.251 -35.617 1.00 79.75 319 THR A CA 1
ATOM 2523 C C . THR A 1 319 ? 20.239 -61.322 -34.524 1.00 79.75 319 THR A C 1
ATOM 2525 O O . THR A 1 319 ? 19.516 -62.298 -34.706 1.00 79.75 319 THR A O 1
ATOM 2528 N N . TYR A 1 320 ? 20.895 -61.139 -33.371 1.00 81.12 320 TYR A N 1
ATOM 2529 C CA . TYR A 1 320 ? 20.826 -62.095 -32.255 1.00 81.12 320 TYR A CA 1
ATOM 2530 C C . TYR A 1 320 ? 19.459 -62.131 -31.570 1.00 81.12 320 TYR A C 1
ATOM 2532 O O . TYR A 1 320 ? 19.014 -63.197 -31.156 1.00 81.12 320 TYR A O 1
ATOM 2540 N N . ALA A 1 321 ? 18.789 -60.984 -31.464 1.00 78.81 321 ALA A N 1
ATOM 2541 C CA . ALA A 1 321 ? 17.447 -60.889 -30.902 1.00 78.81 321 ALA A CA 1
ATOM 2542 C C . ALA A 1 321 ? 16.345 -61.292 -31.904 1.00 78.81 321 ALA A C 1
ATOM 2544 O O . ALA A 1 321 ? 15.196 -61.434 -31.499 1.00 78.81 321 ALA A O 1
ATOM 2545 N N . GLN A 1 322 ? 16.686 -61.483 -33.188 1.00 79.44 322 GLN A N 1
ATOM 2546 C CA . GLN A 1 322 ? 15.758 -61.750 -34.298 1.00 79.44 322 GLN A CA 1
ATOM 2547 C C . GLN A 1 322 ? 14.672 -60.675 -34.467 1.00 79.44 322 GLN A C 1
ATOM 2549 O O . GLN A 1 322 ? 13.505 -60.969 -34.718 1.00 79.44 322 GLN A O 1
ATOM 2554 N N . VAL A 1 323 ? 15.058 -59.406 -34.339 1.00 78.00 323 VAL A N 1
ATOM 2555 C CA . VAL A 1 323 ? 14.130 -58.271 -34.357 1.00 78.00 323 VAL A CA 1
ATOM 2556 C C . VAL A 1 323 ? 14.450 -57.318 -35.509 1.00 78.00 323 VAL A C 1
ATOM 2558 O O . VAL A 1 323 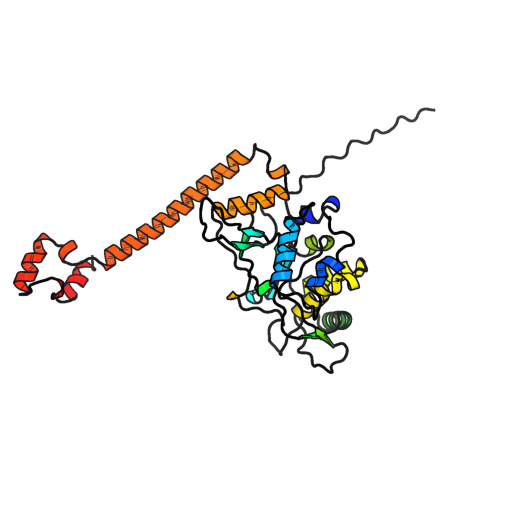? 15.611 -57.034 -35.783 1.00 78.00 323 VAL A O 1
ATOM 2561 N N . GLN A 1 324 ? 13.417 -56.792 -36.178 1.00 72.38 324 GLN A N 1
ATOM 2562 C CA . GLN A 1 324 ? 13.574 -55.936 -37.365 1.00 72.38 324 GLN A CA 1
ATOM 2563 C C . GLN A 1 324 ? 13.925 -54.470 -37.053 1.00 72.38 324 GLN A C 1
ATOM 2565 O O . GLN A 1 324 ? 14.485 -53.786 -37.905 1.00 72.38 324 GLN A O 1
ATOM 2570 N N . ASN A 1 325 ? 13.590 -53.964 -35.862 1.00 73.25 325 ASN A N 1
ATOM 2571 C CA . ASN A 1 325 ? 13.853 -52.577 -35.469 1.00 73.25 325 ASN A CA 1
ATOM 2572 C C . ASN A 1 325 ? 14.065 -52.461 -33.948 1.00 73.25 325 ASN A C 1
ATOM 2574 O O . ASN A 1 325 ? 13.502 -53.233 -33.174 1.00 73.25 325 ASN A O 1
ATOM 2578 N N . GLY A 1 326 ? 14.835 -51.465 -33.512 1.00 65.31 326 GLY A N 1
ATOM 2579 C CA . GLY A 1 326 ? 15.189 -51.217 -32.115 1.00 65.31 326 GLY A CA 1
ATOM 2580 C C . GLY A 1 326 ? 14.001 -50.977 -31.181 1.00 65.31 326 GLY A C 1
ATOM 2581 O O . GLY A 1 326 ? 14.110 -51.263 -29.994 1.00 65.31 326 GLY A O 1
ATOM 2582 N N . ASN A 1 327 ? 12.845 -50.553 -31.701 1.00 69.69 327 ASN A N 1
ATOM 2583 C CA . ASN A 1 327 ? 11.613 -50.378 -30.912 1.00 69.69 327 ASN A CA 1
ATOM 2584 C C . ASN A 1 327 ? 11.027 -51.694 -30.375 1.00 69.69 327 ASN A C 1
ATOM 2586 O O . ASN A 1 327 ? 10.208 -51.677 -29.463 1.00 69.69 327 ASN A O 1
ATOM 2590 N N . LEU A 1 328 ? 11.424 -52.824 -30.957 1.00 68.69 328 LEU A N 1
ATOM 2591 C CA . LEU A 1 328 ? 10.971 -54.161 -30.580 1.00 68.69 328 LEU A CA 1
ATOM 2592 C C . LEU A 1 328 ? 12.023 -54.901 -29.724 1.00 68.69 328 LEU A C 1
ATOM 2594 O O . LEU A 1 328 ? 11.818 -56.056 -29.352 1.00 68.69 328 LEU A O 1
ATOM 2598 N N . LEU A 1 329 ? 13.156 -54.257 -29.410 1.00 74.44 329 LEU A N 1
ATOM 2599 C CA . LEU A 1 329 ? 14.139 -54.780 -28.461 1.00 74.44 329 LEU A CA 1
ATOM 2600 C C . LEU A 1 329 ? 13.630 -54.623 -27.024 1.00 74.44 329 LEU A C 1
ATOM 2602 O O . LEU A 1 329 ? 12.976 -53.641 -26.676 1.00 74.44 329 LEU A O 1
ATOM 2606 N N . GLN A 1 330 ? 13.980 -55.583 -26.167 1.00 75.62 330 GLN A N 1
ATOM 2607 C CA . GLN A 1 330 ? 13.627 -55.533 -24.748 1.00 75.62 330 GLN A CA 1
ATOM 2608 C C . GLN A 1 330 ? 14.178 -54.253 -24.080 1.00 75.62 330 GLN A C 1
ATOM 2610 O O . GLN A 1 330 ? 15.330 -53.885 -24.342 1.00 75.62 330 GLN A O 1
ATOM 2615 N N . PRO A 1 331 ? 13.421 -53.604 -23.170 1.00 75.88 331 PRO A N 1
ATOM 2616 C CA . PRO A 1 331 ? 13.799 -52.321 -22.559 1.00 75.88 331 PRO A CA 1
ATOM 2617 C C . PRO A 1 331 ? 15.165 -52.314 -21.858 1.00 75.88 331 PRO A C 1
ATOM 2619 O O . PRO A 1 331 ? 15.793 -51.260 -21.736 1.00 75.88 331 PRO A O 1
ATOM 2622 N N . VAL A 1 332 ? 15.647 -53.489 -21.436 1.00 76.81 332 VAL A N 1
ATOM 2623 C CA . VAL A 1 332 ? 16.942 -53.687 -20.768 1.00 76.81 332 VAL A CA 1
ATOM 2624 C C . VAL A 1 332 ? 18.130 -53.157 -21.584 1.00 76.81 332 VAL A C 1
ATOM 2626 O O . VAL A 1 332 ? 19.087 -52.646 -21.012 1.00 76.81 332 VAL A O 1
ATOM 2629 N N . TRP A 1 333 ? 18.063 -53.182 -22.920 1.00 76.62 333 TRP A N 1
ATOM 2630 C CA . TRP A 1 333 ? 19.154 -52.698 -23.778 1.00 76.62 333 TRP A CA 1
ATOM 2631 C C . TRP A 1 333 ? 19.282 -51.170 -23.772 1.00 76.62 333 TRP A C 1
ATOM 2633 O O . TRP A 1 333 ? 20.391 -50.640 -23.809 1.00 76.62 333 TRP A O 1
ATOM 2643 N N . ASN A 1 334 ? 18.160 -50.456 -23.646 1.00 72.81 334 ASN A N 1
ATOM 2644 C CA . ASN A 1 334 ? 18.166 -49.004 -23.455 1.00 72.81 334 ASN A CA 1
ATOM 2645 C C . ASN A 1 334 ? 18.532 -48.628 -22.012 1.00 72.81 334 ASN A C 1
ATOM 2647 O O . ASN A 1 334 ? 19.126 -47.579 -21.792 1.00 72.81 334 ASN A O 1
ATOM 2651 N N . GLN A 1 335 ? 18.243 -49.487 -21.028 1.00 73.00 335 GLN A N 1
ATOM 2652 C CA . GLN A 1 335 ? 18.725 -49.307 -19.653 1.00 73.00 335 GLN A CA 1
ATOM 2653 C C . GLN A 1 335 ? 20.249 -49.469 -19.560 1.00 73.00 335 GLN A C 1
ATOM 2655 O O . GLN A 1 335 ? 20.897 -48.651 -18.916 1.00 73.00 335 GLN A O 1
ATOM 2660 N N . LEU A 1 336 ? 20.830 -50.442 -20.272 1.00 75.44 336 LEU A N 1
ATOM 2661 C CA . LEU A 1 336 ? 22.283 -50.623 -20.371 1.00 75.44 336 LEU A CA 1
ATOM 2662 C C . LEU A 1 336 ? 22.978 -49.423 -21.039 1.00 75.44 336 LEU A C 1
ATOM 2664 O O . LEU A 1 336 ? 24.066 -49.028 -20.634 1.00 75.44 336 LEU A O 1
ATOM 2668 N N . ALA A 1 337 ? 22.342 -48.809 -22.040 1.00 71.88 337 ALA A N 1
ATOM 2669 C CA . ALA A 1 337 ? 22.850 -47.588 -22.673 1.00 71.88 337 ALA A CA 1
ATOM 2670 C C . ALA A 1 337 ? 22.788 -46.353 -21.748 1.00 71.88 337 ALA A C 1
ATOM 2672 O O . ALA A 1 337 ? 23.534 -45.399 -21.945 1.00 71.88 337 ALA A O 1
ATOM 2673 N N . ARG A 1 338 ? 21.904 -46.372 -20.740 1.00 73.38 338 ARG A N 1
ATOM 2674 C CA . ARG A 1 338 ? 21.723 -45.301 -19.744 1.00 73.38 338 ARG A CA 1
ATOM 2675 C C . ARG A 1 338 ? 22.534 -45.507 -18.464 1.00 73.38 338 ARG A C 1
ATOM 2677 O O . ARG A 1 338 ? 22.670 -44.565 -17.695 1.00 73.38 338 ARG A O 1
ATOM 2684 N N . SER A 1 339 ? 23.054 -46.710 -18.209 1.00 67.50 339 SER A N 1
ATOM 2685 C CA . SER A 1 339 ? 23.839 -47.034 -17.006 1.00 67.50 339 SER A CA 1
ATOM 2686 C C . SER A 1 339 ? 25.314 -46.619 -17.101 1.00 67.50 339 SER A C 1
ATOM 2688 O O . SER A 1 339 ? 26.137 -47.097 -16.323 1.00 67.50 339 SER A O 1
ATOM 2690 N N . LYS A 1 340 ? 25.652 -45.780 -18.080 1.00 52.88 340 LYS A N 1
ATOM 2691 C CA . LYS A 1 340 ? 26.981 -45.244 -18.349 1.00 52.88 340 LYS A CA 1
ATOM 2692 C C . LYS A 1 340 ? 26.874 -43.734 -18.512 1.00 52.88 340 LYS A C 1
ATOM 2694 O O . LYS A 1 340 ? 27.726 -43.051 -17.914 1.00 52.88 340 LYS A O 1
#

Solvent-accessible surface area (backbone atoms only — not comparable to full-atom values): 19510 Å² total; per-residue (Å²): 144,82,85,82,78,82,77,79,75,80,77,75,81,76,78,78,69,74,31,56,52,52,43,46,66,35,71,89,66,51,86,55,74,95,42,52,46,71,69,38,49,78,40,30,60,83,54,87,68,49,37,67,58,48,47,52,52,61,46,42,37,54,75,40,89,74,61,48,82,52,37,33,38,34,57,38,54,95,73,61,26,36,40,39,35,33,50,58,42,67,38,75,66,49,98,87,51,89,57,100,52,52,70,40,38,33,24,29,47,54,55,48,56,95,83,40,80,46,43,18,42,47,54,68,65,35,48,33,70,52,69,83,40,59,29,54,35,73,72,47,45,55,51,47,44,71,73,42,71,87,61,62,67,43,68,48,63,54,95,83,44,84,60,46,44,82,45,32,36,41,51,38,43,71,49,55,57,91,52,41,54,81,45,46,87,55,70,31,42,45,52,59,44,42,59,56,53,48,50,49,34,57,75,68,70,40,52,84,49,42,41,36,51,53,52,42,44,41,38,48,26,18,18,78,44,80,94,50,62,35,67,52,53,55,60,77,89,66,46,69,45,77,53,86,81,48,76,66,56,47,55,55,53,49,50,55,49,36,69,77,34,58,77,76,63,49,75,80,56,52,64,58,56,50,51,52,49,50,51,51,48,53,50,52,52,48,54,50,50,51,50,51,49,54,48,50,52,51,50,51,53,71,63,38,36,40,56,79,78,35,60,90,50,37,68,55,49,31,62,76,70,72,44,95,50,79,88,74,51,66,69,65,51,36,49,61,45,51,77,112

Nearest PDB structures (foldseek):
  5jut-assembly1_DC  TM=1.425E-01  e=8.430E+00  Saccharomyces cerevisiae

=== Feature glossary ===
A reading guide for the features in this record.

Start from the sequence.

  · Sequence gives the chain of amino acids in standard one-letter code (A=alanine, C=cysteine, …, Y=tyrosine), read N→C. It is the only feature that is directly encoded by the gene; all structural features are derived from the folded form of this sequence.

Fold it, and you get atomic coordinates and the backbone conformation that goes with them.

  · The mmCIF table is the protein's shape written out atom by atom. For each backbone N, Cα, C, and carbonyl O, it records an (x, y, z) coordinate triple in Å plus the residue type, chain letter, and residue number.

  · Backbone dihedral angles. Every residue except chain termini has a φ (preceding-C → N → Cα → C) and a ψ (N → Cα → C → next-N). They are reported in degrees following the IUPAC sign convention. Secondary structure is essentially a statement about which (φ, ψ) basin each residue occupies.

  · DSSP 8-state secondary structure assigns each residue one of H (α-helix), G (3₁₀-helix), I (π-helix), E (extended β-strand), B (isolated β-bridge), T (hydrogen-bonded turn), S (bend), or '-' (coil). The assignment is computed from backbone hydrogen-bond geometry via the Kabsch–Sander algorithm.

  · P-SEA three-state annotation labels each residue as helix, strand, or coil based purely on the geometry of the Cα trace. It serves as a fallback when the full backbone (and thus DSSP) is unavailable.

Summarize the fold with a handful of shape descriptors and a per-residue structural alphabet.

  · Radius of gyration (Rg) is the root-mean-square distance of Cα atoms from their centroid — a single number for overall size and compactness. A globular domain of N residues has Rg ≈ 2.2·N^0.38 Å; an extended or disordered chain has a much larger Rg. The Cα contact count is the number of residue pairs whose Cα atoms are within 8 Å and are more than four positions apart in sequence — a standard proxy for tertiary packing density. The bounding box is the smallest axis-aligned box enclosing all Cα atoms.

  · Foldseek's 3Di representation compresses backbone geometry into a per-residue letter drawn from a learned twenty-state alphabet. It captures the tertiary interaction pattern around each residue — which residues are packed against it in space, regardless of where they are in sequence.

  · Accessible surface area quantifies burial. A residue with SASA near zero is packed into the hydrophobic core; one with SASA >100 Å² sits on the surface. Computed here via the Shrake–Rupley numerical algorithm with a 1.4 Å probe.

Ask how reliable the model is.

  · For AlphaFold models, the B-factor field carries pLDDT — the model's own estimate of local accuracy on a 0–100 scale. Regions with pLDDT<50 should be treated as essentially unmodeled; they often correspond to intrinsically disordered segments.

  · For experimental (PDB) structures, the B-factor (temperature factor) quantifies the positional spread of each atom in the crystal — a combination of thermal vibration and static disorder — in units of Å². High B-factors mark flexible loops or poorly resolved regions; low B-factors mark the rigid, well-ordered core.

  · PAE(i, j) answers: if I align the predicted and true structures on residue i, how far off (in Å) do I expect residue j to be? A block-diagonal PAE matrix with low values on the blocks and high values off-diagonal is the signature of a multi-domain protein with confidently predicted domains but uncertain inter-domain orientation.

Place it in context: what it resembles, what it is annotated as, and how it looks.

  · Structural nearest neighbors (via Foldseek easy-search vs the PDB). Reported per hit: target PDB id, E-value, and alignment TM-score. A TM-score above ~0.5 is the conventional threshold for 'same fold'.

  · Functional annotations link the protein to curated databases. InterPro entries identify conserved domains and families by matching the sequence against member-database signatures (Pfam, PROSITE, CDD, …). Gene Ontology (GO) terms describe molecular function, biological process, and cellular component in a controlled vocabulary. CATH places the structure in a hierarchical fold classification (Class/Architecture/Topology/Homologous-superfamily). The organism is the source species.

  · Plot images: a contact map (which residues are close in 3D, as an N×N binary image), a Ramachandran scatter (backbone torsion angles, revealing secondary-structure composition at a glance), and — for AlphaFold structures — a PAE heatmap (pairwise prediction confidence).

  · Structure images are PyMOL renders from six orthogonal camera directions. Cartoon representation draws helices as coils and strands as arrows; sticks shows the backbone as bonds; surface shows the solvent-excluded envelope. Rainbow coloring maps sequence position to hue (blue→red, N→C); chain coloring assigns a distinct color per polypeptide.